Protein AF-A0AAE3RC55-F1 (afdb_monomer_lite)

Sequence (203 aa):
MKPPKTNSTPKRPARRKTDGQKNKQAQASVLGKSSIEEKDEAIIKPINVNASILKRCKQHAKELGIKTLKEYTENALLYFVKNGMNPCEQLHSEEVSKEVVRMRNHIFSFLQKQEQQYVLPLYKEVFTQGKNAEQSVDTMLEQMEKMIVLLFRIQQMIHVSTSTMLHVSDLSAETINDIKAKNQAFVETHVSEFMKKLESDQK

Organism: NCBI:txid3048010

Structure (mmCIF, N/CA/C/O backbone):
data_AF-A0AAE3RC55-F1
#
_entry.id   AF-A0AAE3RC55-F1
#
loop_
_atom_site.group_PDB
_atom_site.id
_atom_site.type_symbol
_atom_site.label_atom_id
_atom_site.label_alt_id
_atom_site.label_comp_id
_atom_site.label_asym_id
_atom_site.label_entity_id
_atom_site.label_seq_id
_atom_site.pdbx_PDB_ins_code
_atom_site.Cartn_x
_atom_site.Cartn_y
_atom_site.Cartn_z
_atom_site.occupancy
_atom_site.B_iso_or_equiv
_atom_site.auth_seq_id
_atom_site.auth_comp_id
_atom_site.auth_asym_id
_atom_site.auth_atom_id
_atom_site.pdbx_PDB_model_num
ATOM 1 N N . MET A 1 1 ? 10.351 -30.222 14.266 1.00 46.78 1 MET A N 1
ATOM 2 C CA . MET A 1 1 ? 8.929 -30.347 13.878 1.00 46.78 1 MET A CA 1
ATOM 3 C C . MET A 1 1 ? 8.169 -31.069 14.983 1.00 46.78 1 MET A C 1
ATOM 5 O O . MET A 1 1 ? 8.474 -32.219 15.262 1.00 46.78 1 MET A O 1
ATOM 9 N N . LYS A 1 2 ? 7.241 -30.383 15.655 1.00 42.81 2 LYS A N 1
ATOM 10 C CA . LYS A 1 2 ? 6.301 -30.959 16.632 1.00 42.81 2 LYS A CA 1
ATOM 11 C C . LYS A 1 2 ? 4.918 -30.365 16.333 1.00 42.81 2 LYS A C 1
ATOM 13 O O . LYS A 1 2 ? 4.843 -29.140 16.252 1.00 42.81 2 LYS A O 1
ATOM 18 N N . PRO A 1 3 ? 3.855 -31.165 16.157 1.00 58.00 3 PRO A N 1
ATOM 19 C CA . PRO A 1 3 ? 2.514 -30.621 15.981 1.00 58.00 3 PRO A CA 1
ATOM 20 C C . PRO A 1 3 ? 1.895 -30.279 17.351 1.00 58.00 3 PRO A C 1
ATOM 22 O O . PRO A 1 3 ? 2.110 -31.023 18.315 1.00 58.00 3 PRO A O 1
ATOM 25 N N . PRO A 1 4 ? 1.126 -29.183 17.478 1.00 53.09 4 PRO A N 1
ATOM 26 C CA . PRO A 1 4 ? 0.368 -28.906 18.686 1.00 53.09 4 PRO A CA 1
ATOM 27 C C . PRO A 1 4 ? -0.989 -29.625 18.671 1.00 53.09 4 PRO A C 1
ATOM 29 O O . PRO A 1 4 ? -1.638 -29.791 17.641 1.00 53.09 4 PRO A O 1
ATOM 32 N N . LYS A 1 5 ? -1.378 -30.064 19.868 1.00 50.53 5 LYS A N 1
ATOM 33 C CA . LYS A 1 5 ? -2.563 -30.859 20.198 1.00 50.53 5 LYS A CA 1
ATOM 34 C C . LYS A 1 5 ? -3.852 -30.043 20.034 1.00 50.53 5 LYS A C 1
ATOM 36 O O . LYS A 1 5 ? -3.947 -28.925 20.535 1.00 50.53 5 LYS A O 1
ATOM 41 N N . THR A 1 6 ? -4.861 -30.633 19.400 1.00 47.50 6 THR A N 1
ATOM 42 C CA . THR A 1 6 ? -6.233 -30.115 19.327 1.00 47.50 6 THR A CA 1
ATOM 43 C C . THR A 1 6 ? -6.976 -30.409 20.632 1.00 47.50 6 THR A C 1
ATOM 45 O O . THR A 1 6 ? -7.204 -31.574 20.957 1.00 47.50 6 THR A O 1
ATOM 48 N N . ASN A 1 7 ? -7.363 -29.367 21.372 1.00 46.12 7 ASN A N 1
ATOM 49 C CA . ASN A 1 7 ? -8.238 -29.494 22.539 1.00 46.12 7 ASN A CA 1
ATOM 50 C C . ASN A 1 7 ? -9.710 -29.532 22.111 1.00 46.12 7 ASN A C 1
ATOM 52 O O . ASN A 1 7 ? -10.191 -28.675 21.371 1.00 46.12 7 ASN A O 1
ATOM 56 N N . SER A 1 8 ? -10.403 -30.551 22.608 1.00 46.50 8 SER A N 1
ATOM 57 C CA . SER A 1 8 ?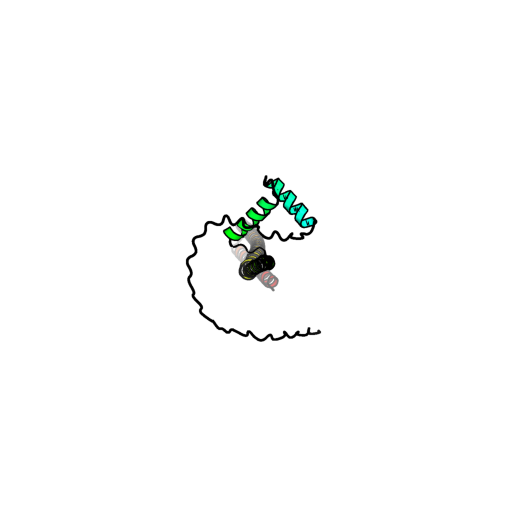 -11.816 -30.854 22.426 1.00 46.50 8 SER A CA 1
ATOM 58 C C . SER A 1 8 ? -12.719 -29.937 23.258 1.00 46.50 8 SER A C 1
ATOM 60 O O . SER A 1 8 ? -12.457 -29.638 24.421 1.00 46.50 8 SER A O 1
ATOM 62 N N . THR A 1 9 ? -13.816 -29.492 22.651 1.00 52.94 9 THR A N 1
ATOM 63 C CA . THR A 1 9 ? -14.870 -28.674 23.270 1.00 52.94 9 THR A CA 1
ATOM 64 C C . THR A 1 9 ? -15.924 -29.574 23.936 1.00 52.94 9 THR A C 1
ATOM 66 O O . THR A 1 9 ? -16.335 -30.555 23.311 1.00 52.94 9 THR A O 1
ATOM 69 N N . PRO A 1 10 ? -16.442 -29.268 25.144 1.00 49.88 10 PRO A N 1
ATOM 70 C CA . PRO A 1 10 ? -17.546 -30.034 25.719 1.00 49.88 10 PRO A CA 1
ATOM 71 C C . PRO A 1 10 ? -18.921 -29.558 25.217 1.00 49.88 10 PRO A C 1
ATOM 73 O O . PRO A 1 10 ? -19.247 -28.371 25.253 1.00 49.88 10 PRO A O 1
ATOM 76 N N . LYS A 1 11 ? -19.741 -30.531 24.798 1.00 47.53 11 LYS A N 1
ATOM 77 C CA . LYS A 1 11 ? -21.181 -30.443 24.483 1.00 47.53 11 LYS A CA 1
ATOM 78 C C . LYS A 1 11 ? -22.009 -29.996 25.698 1.00 47.53 11 LYS A C 1
ATOM 80 O O . LYS A 1 11 ? -21.840 -30.536 26.786 1.00 47.53 11 LYS A O 1
ATOM 85 N N . ARG A 1 12 ? -23.004 -29.128 25.477 1.00 44.47 12 ARG A N 1
ATOM 86 C CA . ARG A 1 12 ? -24.057 -28.778 26.448 1.00 44.47 12 ARG A CA 1
ATOM 87 C C . ARG A 1 12 ? -25.441 -29.110 25.865 1.00 44.47 12 ARG A C 1
ATOM 89 O O . ARG A 1 12 ? -25.779 -28.556 24.821 1.00 44.47 12 ARG A O 1
ATOM 96 N N . PRO A 1 13 ? -26.259 -29.957 26.509 1.00 50.34 13 PRO A N 1
ATOM 97 C CA . PRO A 1 13 ? -27.712 -29.987 26.328 1.00 50.34 13 PRO A CA 1
ATOM 98 C C . PRO A 1 13 ? -28.394 -29.485 27.619 1.00 50.34 13 PRO A C 1
ATOM 100 O O . PRO A 1 13 ? -27.750 -29.371 28.654 1.00 50.34 13 PRO A O 1
ATOM 103 N N . ALA A 1 14 ? -29.683 -29.199 27.728 1.00 41.84 14 ALA A N 1
ATOM 104 C CA . ALA A 1 14 ? -30.745 -28.790 26.823 1.00 41.84 14 ALA A CA 1
ATOM 105 C C . ALA A 1 14 ? -31.827 -28.152 27.724 1.00 41.84 14 ALA A C 1
ATOM 107 O O . ALA A 1 14 ? -31.914 -28.414 28.922 1.00 41.84 14 ALA A O 1
ATOM 108 N N . ARG A 1 15 ? -32.631 -27.284 27.122 1.00 42.03 15 ARG A N 1
ATOM 109 C CA . ARG A 1 15 ? -33.706 -26.463 27.694 1.00 42.03 15 ARG A CA 1
ATOM 110 C C . ARG A 1 15 ? -34.903 -27.336 28.121 1.00 42.03 15 ARG A C 1
ATOM 112 O O . ARG A 1 15 ? -35.310 -28.193 27.342 1.00 42.03 15 ARG A O 1
ATOM 119 N N . ARG A 1 16 ? -35.535 -27.070 29.274 1.00 44.25 16 ARG A N 1
ATOM 120 C CA . ARG A 1 16 ? -36.881 -27.590 29.605 1.00 44.25 16 ARG A CA 1
ATOM 121 C C . ARG A 1 16 ? -37.865 -26.439 29.831 1.00 44.25 16 ARG A C 1
ATOM 123 O O . ARG A 1 16 ? -37.525 -25.444 30.462 1.00 44.25 16 ARG A O 1
ATOM 130 N N . LYS A 1 17 ? -39.044 -26.588 29.223 1.00 39.94 17 LYS A N 1
ATOM 131 C CA . LYS A 1 17 ? -40.196 -25.678 29.199 1.00 39.94 17 LYS A CA 1
ATOM 132 C C . LYS A 1 17 ? -41.241 -26.091 30.254 1.00 39.94 17 LYS A C 1
ATOM 134 O O . LYS A 1 17 ? -41.329 -27.276 30.550 1.00 39.94 17 LYS A O 1
ATOM 139 N N . THR A 1 18 ? -41.962 -25.066 30.727 1.00 42.59 18 THR A N 1
ATOM 140 C CA . THR A 1 18 ? -43.405 -24.920 31.056 1.00 42.59 18 THR A CA 1
ATOM 141 C C . THR A 1 18 ? -44.186 -26.014 31.790 1.00 42.59 18 THR A C 1
ATOM 143 O O . THR A 1 18 ? -44.097 -27.184 31.456 1.00 42.59 18 THR A O 1
ATOM 146 N N . ASP A 1 19 ? -45.015 -25.571 32.745 1.00 36.06 19 ASP A N 1
ATOM 147 C CA . ASP A 1 19 ? -46.498 -25.655 32.823 1.00 36.06 19 ASP A CA 1
ATOM 148 C C . ASP A 1 19 ? -46.878 -25.149 34.243 1.00 36.06 19 ASP A C 1
ATOM 150 O O . ASP A 1 19 ? -46.089 -25.313 35.165 1.00 36.06 19 ASP A O 1
ATOM 154 N N . GLY A 1 20 ? -47.951 -24.424 34.574 1.00 34.50 20 GLY A N 1
ATOM 155 C CA . GLY A 1 20 ? -49.300 -24.276 34.033 1.00 34.50 20 GLY A CA 1
ATOM 156 C C . GLY A 1 20 ? -50.300 -24.502 35.194 1.00 34.50 20 GLY A C 1
ATOM 157 O O . GLY A 1 20 ? -50.075 -25.409 35.979 1.00 34.50 20 GLY A O 1
ATOM 158 N N . GLN A 1 21 ? -51.393 -23.714 35.253 1.00 38.94 21 GLN A N 1
ATOM 159 C CA . GLN A 1 21 ? -52.613 -23.792 36.118 1.00 38.94 21 GLN A CA 1
ATOM 160 C C . GLN A 1 21 ? -52.690 -22.738 37.248 1.00 38.94 21 GLN A C 1
ATOM 162 O O . GLN A 1 21 ? -51.908 -22.757 38.185 1.00 38.94 21 GLN A O 1
ATOM 167 N N . LYS A 1 22 ? -53.491 -21.660 37.140 1.00 40.28 22 LYS A N 1
ATOM 168 C CA . LYS A 1 22 ? -54.973 -21.519 37.186 1.00 40.28 22 LYS A CA 1
ATOM 169 C C . LYS A 1 22 ? -55.623 -22.122 38.440 1.00 40.28 22 LYS A C 1
ATOM 171 O O . LYS A 1 22 ? -55.830 -23.326 38.478 1.00 40.28 22 LYS A O 1
ATOM 176 N N . ASN A 1 23 ? -56.141 -21.267 39.330 1.00 38.12 23 ASN A N 1
ATOM 177 C CA . ASN A 1 23 ? -57.469 -21.508 39.893 1.00 38.12 23 ASN A CA 1
ATOM 178 C C . ASN A 1 23 ? -58.227 -20.213 40.233 1.00 38.12 23 ASN A C 1
ATOM 180 O O . ASN A 1 23 ? -57.631 -19.194 40.576 1.00 38.12 23 ASN A O 1
ATOM 184 N N . LYS A 1 24 ? -59.544 -20.272 40.032 1.00 41.94 24 LYS A N 1
ATOM 185 C CA . LYS A 1 24 ? -60.537 -19.192 40.084 1.00 41.94 24 LYS A CA 1
ATOM 186 C C . LYS A 1 24 ? -61.297 -19.191 41.421 1.00 41.94 24 LYS A C 1
ATOM 188 O O . LYS A 1 24 ? -61.429 -20.232 42.045 1.00 41.94 24 LYS A O 1
ATOM 193 N N . GLN A 1 25 ? -61.936 -18.043 41.674 1.00 34.75 25 GLN A N 1
ATOM 194 C CA . GLN A 1 25 ? -63.216 -17.831 42.377 1.00 34.75 25 GLN A CA 1
ATOM 195 C C . GLN A 1 25 ? -63.269 -17.936 43.911 1.00 34.75 25 GLN A C 1
ATOM 197 O O . GLN A 1 25 ? -63.265 -19.019 44.476 1.00 34.75 25 GLN A O 1
ATOM 202 N N . ALA A 1 26 ? -63.565 -16.793 44.540 1.00 35.62 26 ALA A N 1
ATOM 203 C CA . ALA A 1 26 ? -64.806 -16.613 45.299 1.00 35.62 26 ALA A CA 1
ATOM 204 C C . ALA A 1 26 ? -65.162 -15.113 45.377 1.00 35.62 26 ALA A C 1
ATOM 206 O O . ALA A 1 26 ? -64.333 -14.288 45.754 1.00 35.62 26 ALA A O 1
ATOM 207 N N . GLN A 1 27 ? -66.388 -14.773 44.973 1.00 40.91 27 GLN A N 1
ATOM 208 C CA . GLN A 1 27 ? -67.050 -13.492 45.229 1.00 40.91 27 GLN A CA 1
ATOM 209 C C . GLN A 1 27 ? -67.806 -13.587 46.559 1.00 40.91 27 GLN A C 1
ATOM 211 O O . GLN A 1 27 ? -68.503 -14.573 46.780 1.00 40.91 27 GLN A O 1
ATOM 216 N N . ALA A 1 28 ? -67.767 -12.529 47.368 1.00 35.62 28 ALA A N 1
ATOM 217 C CA . ALA A 1 28 ? -68.880 -12.144 48.233 1.00 35.62 28 ALA A CA 1
ATOM 218 C C . ALA A 1 28 ? -68.801 -10.637 48.511 1.00 35.62 28 ALA A C 1
ATOM 220 O O . ALA A 1 28 ? -67.802 -10.128 49.012 1.00 35.62 28 ALA A O 1
ATOM 221 N N . SER A 1 29 ? -69.861 -9.930 48.128 1.00 41.59 29 SER A N 1
ATOM 222 C CA . SER A 1 29 ? -70.116 -8.524 48.427 1.00 41.59 29 SER A CA 1
ATOM 223 C C . SER A 1 29 ? -70.633 -8.354 49.852 1.00 41.59 29 SER A C 1
ATOM 225 O O . SER A 1 29 ? -71.552 -9.082 50.217 1.00 41.59 29 SER A O 1
ATOM 227 N N . VAL A 1 30 ? -70.200 -7.321 50.576 1.00 39.22 30 VAL A N 1
ATOM 228 C CA . VAL A 1 30 ? -71.057 -6.622 51.548 1.00 39.22 30 VAL A CA 1
ATOM 229 C C . VAL A 1 30 ? -70.679 -5.139 51.542 1.00 39.22 30 VAL A C 1
ATOM 231 O O . VAL A 1 30 ? -69.531 -4.775 51.780 1.00 39.22 30 VAL A O 1
ATOM 234 N N . LEU A 1 31 ? -71.663 -4.290 51.232 1.00 38.62 31 LEU A N 1
ATOM 235 C CA . LEU A 1 31 ? -71.610 -2.848 51.441 1.00 38.62 31 LEU A CA 1
ATOM 236 C C . LEU A 1 31 ? -71.445 -2.544 52.935 1.00 38.62 31 LEU A C 1
ATOM 238 O O . LEU A 1 31 ? -72.298 -2.913 53.737 1.00 38.62 31 LEU A O 1
ATOM 242 N N . GLY A 1 32 ? -70.426 -1.762 53.271 1.00 35.00 32 GLY A N 1
ATOM 243 C CA . GLY A 1 32 ? -70.317 -1.060 54.543 1.00 35.00 32 GLY A CA 1
ATOM 244 C C . GLY A 1 32 ? -69.740 0.324 54.291 1.00 35.00 32 GLY A C 1
ATOM 245 O O . GLY A 1 32 ? -68.533 0.483 54.164 1.00 35.00 32 GLY A O 1
ATOM 246 N N . LYS A 1 33 ? -70.608 1.333 54.170 1.00 43.72 33 LYS A N 1
ATOM 247 C CA . LYS A 1 33 ? -70.195 2.727 54.341 1.00 43.72 33 LYS A CA 1
ATOM 248 C C . LYS A 1 33 ? -69.933 2.927 55.830 1.00 43.72 33 LYS A C 1
ATOM 250 O O . LYS A 1 33 ? -70.879 2.987 56.607 1.00 43.72 33 LYS A O 1
ATOM 255 N N . SER A 1 34 ? -68.675 3.072 56.208 1.00 35.41 34 SER A N 1
ATOM 256 C CA . SER A 1 34 ? -68.303 3.711 57.463 1.00 35.41 34 SER A CA 1
ATOM 257 C C . SER A 1 34 ? -67.097 4.585 57.190 1.00 35.41 34 SER A C 1
ATOM 259 O O . SER A 1 34 ? -66.023 4.089 56.863 1.00 35.41 34 SER A O 1
ATOM 261 N N . SER A 1 35 ? -67.315 5.894 57.286 1.00 48.62 35 SER A N 1
ATOM 262 C CA . SER A 1 35 ? -66.265 6.883 57.454 1.00 48.62 35 SER A CA 1
ATOM 263 C C . SER A 1 35 ? -65.365 6.436 58.600 1.00 48.62 35 SER A C 1
ATOM 265 O O . SER A 1 35 ? -65.772 6.472 59.760 1.00 48.62 35 SER A O 1
ATOM 267 N N . ILE A 1 36 ? -64.171 5.973 58.261 1.00 44.22 36 ILE A N 1
ATOM 268 C CA . ILE A 1 36 ? -63.084 5.761 59.202 1.00 44.22 36 ILE A CA 1
ATOM 269 C C . ILE A 1 36 ? -61.916 6.511 58.587 1.00 44.22 36 ILE A C 1
ATOM 271 O O . ILE A 1 36 ? -61.461 6.199 57.489 1.00 44.22 36 ILE A O 1
ATOM 275 N N . GLU A 1 37 ? -61.498 7.565 59.275 1.00 46.16 37 GLU A N 1
ATOM 276 C CA . GLU A 1 37 ? -60.188 8.171 59.098 1.00 46.16 37 GLU A CA 1
ATOM 277 C C . GLU A 1 37 ? -59.143 7.108 59.468 1.00 46.16 37 GLU A C 1
ATOM 279 O O . GLU A 1 37 ? -58.656 7.048 60.596 1.00 46.16 37 GLU A O 1
ATOM 284 N N . GLU A 1 38 ? -58.847 6.204 58.537 1.00 42.44 38 GLU A N 1
ATOM 285 C CA . GLU A 1 38 ? -57.740 5.268 58.662 1.00 42.44 38 GLU A CA 1
ATOM 286 C C . GLU A 1 38 ? -56.465 6.065 58.404 1.00 42.44 38 GLU A C 1
ATOM 288 O O . GLU A 1 38 ? -56.057 6.339 57.276 1.00 42.44 38 GLU A O 1
ATOM 293 N N . LYS A 1 39 ? -55.846 6.517 59.496 1.00 46.44 39 LYS A N 1
ATOM 294 C CA . LYS A 1 39 ? -54.423 6.825 59.478 1.00 46.44 39 LYS A CA 1
ATOM 295 C C . LYS A 1 39 ? -53.720 5.517 59.138 1.00 46.44 39 LYS A C 1
ATOM 297 O O . LYS A 1 39 ? -53.534 4.681 60.017 1.00 46.44 39 LYS A O 1
ATOM 302 N N . ASP A 1 40 ? -53.362 5.353 57.868 1.00 49.44 40 ASP A N 1
ATOM 303 C CA . ASP A 1 40 ? -52.408 4.350 57.410 1.00 49.44 40 ASP A CA 1
ATOM 304 C C . ASP A 1 40 ? -51.090 4.576 58.164 1.00 49.44 40 ASP A C 1
ATOM 306 O O . ASP A 1 40 ? -50.192 5.299 57.717 1.00 49.44 40 ASP A O 1
ATOM 310 N N . GLU A 1 41 ? -50.969 3.994 59.356 1.00 51.62 41 GLU A N 1
ATOM 311 C CA . GLU A 1 41 ? -49.698 3.841 60.048 1.00 51.62 41 GLU A CA 1
ATOM 312 C C . GLU A 1 41 ? -48.876 2.838 59.240 1.00 51.62 41 GLU A C 1
ATOM 314 O O . GLU A 1 41 ? -48.834 1.637 59.509 1.00 51.62 41 GLU A O 1
ATOM 319 N N . ALA A 1 42 ? -48.255 3.344 58.173 1.00 62.75 42 ALA A N 1
ATOM 320 C CA . ALA A 1 42 ? -47.332 2.591 57.354 1.00 62.75 42 ALA A CA 1
ATOM 321 C C . ALA A 1 42 ? -46.280 1.972 58.279 1.00 62.75 42 ALA A C 1
ATOM 323 O O . ALA A 1 42 ? -45.560 2.683 58.979 1.00 62.75 42 ALA A O 1
ATOM 324 N N . ILE A 1 43 ? -46.196 0.643 58.296 1.00 64.00 43 ILE A N 1
ATOM 325 C CA . ILE A 1 43 ? -45.213 -0.097 59.087 1.00 64.00 43 ILE A CA 1
ATOM 326 C C . ILE A 1 43 ? -43.818 0.272 58.561 1.00 64.00 43 ILE A C 1
ATOM 328 O O . ILE A 1 43 ? -43.331 -0.299 57.581 1.00 64.00 43 ILE A O 1
ATOM 332 N N . ILE A 1 44 ? -43.166 1.249 59.196 1.00 70.44 44 ILE A N 1
ATOM 333 C CA . ILE A 1 44 ? -41.813 1.684 58.842 1.00 70.44 44 ILE A CA 1
ATOM 334 C C . ILE A 1 44 ? -40.837 0.617 59.339 1.00 70.44 44 ILE A C 1
ATOM 336 O O . ILE A 1 44 ? -40.405 0.629 60.490 1.00 70.44 44 ILE A O 1
ATOM 340 N N . LYS A 1 45 ? -40.466 -0.324 58.466 1.00 79.00 45 LYS A N 1
ATOM 341 C 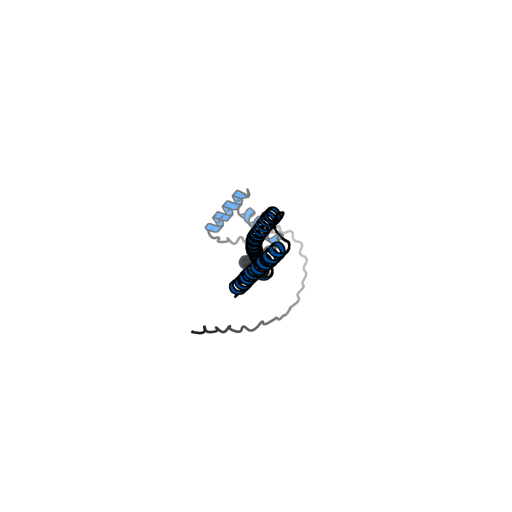CA . LYS A 1 45 ? -39.335 -1.219 58.732 1.00 79.00 45 LYS A CA 1
ATOM 342 C C . LYS A 1 45 ? -38.032 -0.454 58.470 1.00 79.00 45 LYS A C 1
ATOM 344 O O . LYS A 1 45 ? -37.825 -0.010 57.338 1.00 79.00 45 LYS A O 1
ATOM 349 N N . PRO A 1 46 ? -37.145 -0.286 59.466 1.00 77.25 46 PRO A N 1
ATOM 350 C CA . PRO A 1 46 ? -35.871 0.383 59.247 1.00 77.25 46 PRO A CA 1
ATOM 351 C C . PRO A 1 46 ? -35.000 -0.455 58.304 1.00 77.25 46 PRO A C 1
ATOM 353 O O . PRO A 1 46 ? -34.747 -1.634 58.548 1.00 77.25 46 PRO A O 1
ATOM 356 N N . ILE A 1 47 ? -34.537 0.162 57.216 1.00 80.25 47 ILE A N 1
ATOM 357 C CA . ILE A 1 47 ? -33.618 -0.467 56.264 1.00 80.25 47 ILE A CA 1
ATOM 358 C C . ILE A 1 47 ? -32.192 -0.206 56.747 1.00 80.25 47 ILE A C 1
ATOM 360 O O . ILE A 1 47 ? -31.767 0.944 56.862 1.00 80.25 47 ILE A O 1
ATOM 364 N N . ASN A 1 48 ? -31.441 -1.274 57.017 1.00 82.00 48 ASN A N 1
ATOM 365 C CA . ASN A 1 48 ? -30.020 -1.162 57.326 1.00 82.00 48 ASN A CA 1
ATOM 366 C C . ASN A 1 48 ? -29.226 -0.997 56.022 1.00 82.00 48 ASN A C 1
ATOM 368 O O . ASN A 1 48 ? -29.216 -1.890 55.175 1.00 82.00 48 ASN A O 1
ATOM 372 N N . VAL A 1 49 ? -28.579 0.156 55.856 1.00 84.12 49 VAL A N 1
ATOM 373 C CA . VAL A 1 49 ? -27.797 0.507 54.665 1.00 84.12 49 VAL A CA 1
ATOM 374 C C . VAL A 1 49 ? -26.339 0.701 55.068 1.00 84.12 49 VAL A C 1
ATOM 376 O O . VAL A 1 49 ? -26.041 1.350 56.069 1.00 84.12 49 VAL A O 1
ATOM 379 N N . ASN A 1 50 ? -25.413 0.184 54.259 1.00 90.69 50 ASN A N 1
ATOM 380 C CA . ASN A 1 50 ? -23.978 0.372 54.468 1.00 90.69 50 ASN A CA 1
ATOM 381 C C . ASN A 1 50 ? -23.621 1.872 54.575 1.00 90.69 50 ASN A C 1
ATOM 383 O O . ASN A 1 50 ? -24.027 2.682 53.735 1.00 90.69 50 ASN A O 1
ATOM 387 N N . ALA A 1 51 ? -22.807 2.239 55.571 1.00 88.94 51 ALA A N 1
ATOM 388 C CA . ALA A 1 51 ? -22.417 3.624 55.847 1.00 88.94 51 ALA A CA 1
ATOM 389 C C . ALA A 1 51 ? -21.787 4.346 54.637 1.00 88.94 51 ALA A C 1
ATOM 391 O O . ALA A 1 51 ? -22.015 5.541 54.436 1.00 88.94 51 ALA A O 1
ATOM 392 N N . SER A 1 52 ? -21.043 3.626 53.792 1.00 89.25 52 SER A N 1
ATOM 393 C CA . SER A 1 52 ? -20.442 4.180 52.568 1.00 89.25 52 SER A CA 1
ATOM 394 C C . SER A 1 52 ? -21.483 4.581 51.515 1.00 89.25 52 SER A C 1
ATOM 396 O O . SER A 1 52 ? -21.293 5.556 50.786 1.00 89.25 52 SER A O 1
ATOM 398 N N . ILE A 1 53 ? -22.592 3.844 51.431 1.00 86.94 53 ILE A N 1
ATOM 399 C CA . ILE A 1 53 ? -23.705 4.135 50.522 1.00 86.94 53 ILE A CA 1
ATOM 400 C C . ILE A 1 53 ? -24.487 5.322 51.077 1.00 86.94 53 ILE A C 1
ATOM 402 O O . ILE A 1 53 ? -24.720 6.289 50.358 1.00 86.94 53 ILE A O 1
ATOM 406 N N . LEU A 1 54 ? -24.780 5.314 52.381 1.00 89.25 54 LEU A N 1
ATOM 407 C CA . LEU A 1 54 ? -25.471 6.415 53.051 1.00 89.25 54 LEU A CA 1
ATOM 408 C C . LEU A 1 54 ? -24.728 7.751 52.882 1.00 89.25 54 LEU A C 1
ATOM 410 O O . LEU A 1 54 ? -25.353 8.778 52.614 1.00 89.25 54 LEU A O 1
ATOM 414 N N . LYS A 1 55 ? -23.392 7.743 53.005 1.00 91.44 55 LYS A N 1
ATOM 415 C CA . LYS A 1 55 ? -22.550 8.927 52.778 1.00 91.44 55 LYS A CA 1
ATOM 416 C C . LYS A 1 55 ? -22.693 9.455 51.347 1.00 91.44 55 LYS A C 1
ATOM 418 O O . LYS A 1 55 ? -22.898 10.653 51.172 1.00 91.44 55 LYS A O 1
ATOM 423 N N . ARG A 1 56 ? -22.642 8.567 50.348 1.00 90.31 56 ARG A N 1
ATOM 424 C CA . ARG A 1 56 ? -22.803 8.926 48.928 1.00 90.31 56 ARG A CA 1
ATOM 425 C C . ARG A 1 56 ? -24.191 9.486 48.630 1.00 90.31 56 ARG A C 1
ATOM 427 O O . ARG A 1 56 ? -24.292 10.551 48.035 1.00 90.31 56 ARG A O 1
ATOM 434 N N . CYS A 1 57 ? -25.254 8.844 49.112 1.00 90.31 57 CYS A N 1
ATOM 435 C CA . CYS A 1 57 ? -26.618 9.336 48.906 1.00 90.31 57 CYS A CA 1
ATOM 436 C C . CYS A 1 57 ? -26.830 10.720 49.536 1.00 90.31 57 CYS A C 1
ATOM 438 O O . CYS A 1 57 ? -27.425 11.592 48.912 1.00 90.31 57 CYS A O 1
ATOM 440 N N . LYS A 1 58 ? -26.296 10.964 50.742 1.00 90.94 58 LYS A N 1
ATOM 441 C CA . LYS A 1 58 ? -26.357 12.290 51.383 1.00 90.94 58 LYS A CA 1
ATOM 442 C C . LYS A 1 58 ? -25.582 13.356 50.608 1.00 90.94 58 LYS A C 1
ATOM 444 O O . LYS A 1 58 ? -26.007 14.507 50.589 1.00 90.94 58 LYS A O 1
ATOM 449 N N . GLN A 1 59 ? -24.450 12.997 50.009 1.00 92.94 59 GLN A N 1
ATOM 450 C CA . GLN A 1 59 ? -23.675 13.912 49.176 1.00 92.94 59 GLN A CA 1
ATOM 451 C C . GLN A 1 59 ? -24.442 14.281 47.899 1.00 92.94 59 GLN A C 1
ATOM 453 O O . GLN A 1 59 ? -24.646 15.464 47.644 1.00 92.94 59 GLN A O 1
ATOM 458 N N . HIS A 1 60 ? -24.959 13.295 47.167 1.00 89.62 60 HIS A N 1
ATOM 459 C CA . HIS A 1 60 ? -25.728 13.546 45.945 1.00 89.62 60 HIS A CA 1
ATOM 460 C C . HIS A 1 60 ? -27.044 14.288 46.200 1.00 89.62 60 HIS A C 1
ATOM 462 O O . HIS A 1 60 ? -27.431 15.140 45.406 1.00 89.62 60 HIS A O 1
ATOM 468 N N . ALA A 1 61 ? -27.712 14.026 47.327 1.00 92.00 61 ALA A N 1
ATOM 469 C CA . ALA A 1 61 ? -28.884 14.803 47.724 1.00 92.00 61 ALA A CA 1
ATOM 470 C C . ALA A 1 61 ? -28.544 16.297 47.866 1.00 92.00 61 ALA A C 1
ATOM 472 O O . ALA A 1 61 ? -29.278 17.139 47.356 1.00 92.00 61 ALA A O 1
ATOM 473 N N . LYS A 1 62 ? -27.397 16.629 48.480 1.00 91.75 62 LYS A N 1
ATOM 474 C CA . LYS A 1 62 ? -26.926 18.019 48.595 1.00 91.75 62 LYS A CA 1
ATOM 475 C C . LYS A 1 62 ? -26.582 18.636 47.241 1.00 91.75 62 LYS A C 1
ATOM 477 O O . LYS A 1 62 ? -26.952 19.780 47.007 1.00 91.75 62 LYS A O 1
ATOM 482 N N . GLU A 1 63 ? -25.899 17.895 46.369 1.00 93.06 63 GLU A N 1
ATOM 483 C CA . GLU A 1 63 ? -25.533 18.354 45.018 1.00 93.06 63 GLU A CA 1
ATOM 484 C C . GLU A 1 63 ? -26.770 18.712 44.179 1.00 93.06 63 GLU A C 1
ATOM 486 O O . GLU A 1 63 ? -26.752 19.686 43.434 1.00 93.06 63 GLU A O 1
ATOM 491 N N . LEU A 1 64 ? -27.866 17.970 44.352 1.00 89.00 64 LEU A N 1
ATOM 492 C CA . LEU A 1 64 ? -29.138 18.202 43.664 1.00 89.00 64 LEU A CA 1
ATOM 493 C C . LEU A 1 64 ? -30.060 19.200 44.387 1.00 89.00 64 LEU A C 1
ATOM 495 O O . LEU A 1 64 ? -31.195 19.400 43.962 1.00 89.00 64 LEU A O 1
ATOM 499 N N . GLY A 1 65 ? -29.610 19.806 45.492 1.00 91.56 65 GLY A N 1
ATOM 500 C CA . GLY A 1 65 ? -30.411 20.746 46.284 1.00 91.56 65 GLY A CA 1
ATOM 501 C C . GLY A 1 65 ? -31.580 20.108 47.049 1.00 91.56 65 GLY A C 1
ATOM 502 O O . GLY A 1 65 ? -32.465 20.819 47.525 1.00 91.56 65 GLY A O 1
ATOM 503 N N . ILE A 1 66 ? -31.596 18.781 47.194 1.00 92.31 66 ILE A N 1
ATOM 504 C CA . ILE A 1 66 ? -32.651 18.035 47.886 1.00 92.31 66 ILE A CA 1
ATOM 505 C C . ILE A 1 66 ? -32.362 18.027 49.391 1.00 92.31 66 ILE A C 1
ATOM 507 O O . ILE A 1 66 ? -31.286 17.629 49.846 1.00 92.31 66 ILE A O 1
ATOM 511 N N . LYS A 1 67 ? -33.343 18.466 50.189 1.00 86.25 67 LYS A N 1
ATOM 512 C CA . LYS A 1 67 ? -33.158 18.703 51.630 1.00 86.25 67 LYS A CA 1
AT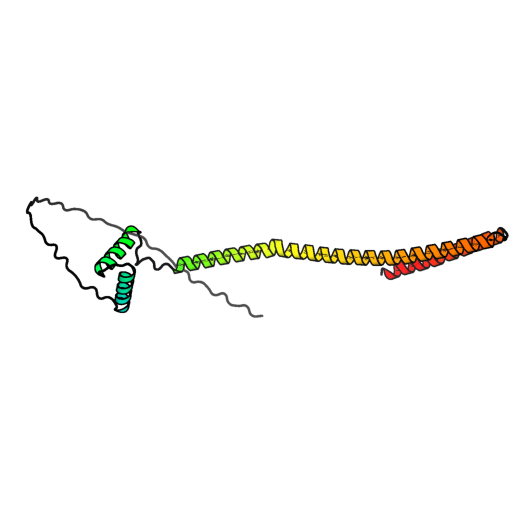OM 513 C C . LYS A 1 67 ? -33.179 17.421 52.456 1.00 86.25 67 LYS A C 1
ATOM 515 O O . LYS A 1 67 ? -32.499 17.348 53.480 1.00 86.25 67 LYS A O 1
ATOM 520 N N . THR A 1 68 ? -33.955 16.418 52.042 1.00 89.69 68 THR A N 1
ATOM 521 C CA . THR A 1 68 ? -34.134 15.184 52.816 1.00 89.69 68 THR A CA 1
ATOM 522 C C . THR A 1 68 ? -33.702 13.946 52.040 1.00 89.69 68 THR A C 1
ATOM 524 O O . THR A 1 68 ? -33.924 13.818 50.839 1.00 89.69 68 THR A O 1
ATOM 527 N N . LEU A 1 69 ? -33.094 12.989 52.746 1.00 86.88 69 LEU A N 1
ATOM 528 C CA . LEU A 1 69 ? -32.685 11.722 52.138 1.00 86.88 69 LEU A CA 1
ATOM 529 C C . LEU A 1 69 ? -33.895 10.919 51.634 1.00 86.88 69 LEU A C 1
ATOM 531 O O . LEU A 1 69 ? -33.783 10.241 50.620 1.00 86.88 69 LEU A O 1
ATOM 535 N N . LYS A 1 70 ? -35.040 11.037 52.318 1.00 88.31 70 LYS A N 1
ATOM 536 C CA . LYS A 1 70 ? -36.306 10.405 51.931 1.00 88.31 70 LYS A CA 1
ATOM 537 C C . LYS A 1 70 ? -36.758 10.879 50.547 1.00 88.31 70 LYS A C 1
ATOM 539 O O . LYS A 1 70 ? -36.939 10.058 49.654 1.00 88.31 70 LYS A O 1
ATOM 544 N N . GLU A 1 71 ? -36.840 12.191 50.357 1.00 89.38 71 GLU A N 1
ATOM 545 C CA . GLU A 1 71 ? -37.218 12.809 49.083 1.00 89.38 71 GLU A CA 1
ATOM 546 C C . GLU A 1 71 ? -36.242 12.433 47.961 1.00 89.38 71 GLU A C 1
ATOM 548 O O . GLU A 1 71 ? -36.654 12.105 46.852 1.00 89.38 71 GLU A O 1
ATOM 553 N N . TYR A 1 72 ? -34.941 12.387 48.264 1.00 92.06 72 TYR A N 1
ATOM 554 C CA . TYR A 1 72 ? -33.937 11.915 47.312 1.00 92.06 72 TYR A CA 1
ATOM 555 C C . TYR A 1 72 ? -34.192 10.464 46.878 1.00 92.06 72 TYR A C 1
ATOM 557 O O . TYR A 1 72 ? -34.178 10.167 45.683 1.00 92.06 72 TYR A O 1
ATOM 565 N N . THR A 1 73 ? -34.463 9.559 47.823 1.00 88.25 73 THR A N 1
ATOM 566 C CA . THR A 1 73 ? -34.731 8.147 47.510 1.00 88.25 73 THR A CA 1
ATOM 567 C C . THR A 1 73 ? -36.048 7.939 46.764 1.00 88.25 73 THR A C 1
ATOM 569 O O . THR A 1 73 ? -36.090 7.139 45.834 1.00 88.25 73 THR A O 1
ATOM 572 N N . GLU A 1 74 ? -37.103 8.676 47.114 1.00 89.00 74 GLU A N 1
ATOM 573 C CA . GLU A 1 74 ? -38.401 8.610 46.430 1.00 89.00 74 GLU A CA 1
ATOM 574 C C . GLU A 1 74 ? -38.289 9.115 44.988 1.00 89.00 74 GLU A C 1
ATOM 576 O O . GLU A 1 74 ? -38.749 8.447 44.062 1.00 89.00 74 GLU A O 1
ATOM 581 N N . ASN A 1 75 ? -37.594 10.236 44.778 1.00 89.44 75 ASN A N 1
ATOM 582 C CA . ASN A 1 75 ? -37.341 10.777 43.443 1.00 89.44 75 ASN A CA 1
ATOM 583 C C . ASN A 1 75 ? -36.478 9.839 42.594 1.00 89.44 75 ASN A C 1
ATOM 585 O O . ASN A 1 75 ? -36.752 9.663 41.406 1.00 89.44 75 ASN A O 1
ATOM 589 N N . ALA A 1 76 ? -35.472 9.198 43.193 1.00 86.19 76 ALA A N 1
ATOM 590 C CA . ALA A 1 76 ? -34.658 8.204 42.503 1.00 86.19 76 ALA A CA 1
ATOM 591 C C . ALA A 1 76 ? -35.497 6.988 42.076 1.00 86.19 76 ALA A C 1
ATOM 593 O O . ALA A 1 76 ? -35.422 6.564 40.924 1.00 86.19 76 ALA A O 1
ATOM 594 N N . LEU A 1 77 ? -36.347 6.459 42.962 1.00 87.12 77 LEU A N 1
ATOM 595 C CA . LEU A 1 77 ? -37.250 5.351 42.629 1.00 87.12 77 LEU A CA 1
ATOM 596 C C . LEU A 1 77 ? -38.240 5.740 41.525 1.00 87.12 77 LEU A C 1
ATOM 598 O O . LEU A 1 77 ? -38.401 4.999 40.557 1.00 87.12 77 LEU A O 1
ATOM 602 N N . LEU A 1 78 ? -38.848 6.924 41.621 1.00 88.75 78 LEU A N 1
ATOM 603 C CA . LEU A 1 78 ? -39.745 7.450 40.590 1.00 88.75 78 LEU A CA 1
ATOM 604 C C . LEU A 1 78 ? -39.042 7.619 39.243 1.00 88.75 78 LEU A C 1
ATOM 606 O O . LEU A 1 78 ? -39.643 7.335 38.209 1.00 88.75 78 LEU A O 1
ATOM 610 N N . TYR A 1 79 ? -37.783 8.056 39.237 1.00 87.19 79 TYR A N 1
ATOM 611 C CA . TYR A 1 79 ? -36.980 8.161 38.022 1.00 87.19 79 TYR A CA 1
ATOM 612 C C . TYR A 1 79 ? -36.783 6.793 37.356 1.00 87.19 79 TYR A C 1
ATOM 614 O O . TYR A 1 79 ? -36.995 6.663 36.151 1.00 87.19 79 TYR A O 1
ATOM 622 N N . PHE A 1 80 ? -36.435 5.759 38.125 1.00 85.12 80 PHE A N 1
ATOM 623 C CA . PHE A 1 80 ? -36.277 4.403 37.592 1.00 85.12 80 PHE A CA 1
ATOM 624 C C . PHE A 1 80 ? -37.596 3.842 37.044 1.00 85.12 80 PHE A C 1
ATOM 626 O O . PHE A 1 80 ? -37.624 3.331 35.925 1.00 85.12 80 PHE A O 1
ATOM 633 N N . VAL A 1 81 ? -38.701 4.033 37.773 1.00 85.50 81 VAL A N 1
ATOM 634 C CA . VAL A 1 81 ? -40.041 3.596 37.347 1.00 85.50 81 VAL A CA 1
ATOM 635 C C . VAL A 1 81 ? -40.492 4.316 36.074 1.00 85.50 81 VAL A C 1
ATOM 637 O O . VAL A 1 81 ? -40.927 3.662 35.129 1.00 85.50 81 VAL A O 1
ATOM 640 N N . LYS A 1 82 ? -40.357 5.648 36.007 1.00 85.69 82 LYS A N 1
ATOM 641 C CA . LYS A 1 82 ? -40.768 6.442 34.833 1.00 85.69 82 LYS A CA 1
ATOM 642 C C . LYS A 1 82 ? -39.983 6.088 33.575 1.00 85.69 82 LYS A C 1
ATOM 644 O O . LYS A 1 82 ? -40.548 6.114 32.488 1.00 85.69 82 LYS A O 1
ATOM 649 N N . ASN A 1 83 ? -38.704 5.761 33.723 1.00 82.81 83 ASN A N 1
ATOM 650 C CA . ASN A 1 83 ? -37.841 5.428 32.593 1.00 82.81 83 ASN A CA 1
ATOM 651 C C . ASN A 1 83 ? -37.820 3.927 32.265 1.00 82.81 83 ASN A C 1
ATOM 653 O O . ASN A 1 83 ? -37.056 3.516 31.396 1.00 82.81 83 ASN A O 1
ATOM 657 N N . GLY A 1 84 ? -38.615 3.103 32.960 1.00 78.75 84 GLY A N 1
ATOM 658 C CA . GLY A 1 84 ? -38.644 1.652 32.753 1.00 78.75 84 GLY A CA 1
ATOM 659 C C . GLY A 1 84 ? -37.305 0.962 33.034 1.00 78.75 84 GLY A C 1
ATOM 660 O O . GLY A 1 84 ? -37.036 -0.102 32.484 1.00 78.75 84 GLY A O 1
ATOM 661 N N . MET A 1 85 ? -36.444 1.568 33.856 1.00 76.19 85 MET A N 1
ATOM 662 C CA . MET A 1 85 ? -35.132 1.024 34.196 1.00 76.19 85 MET A CA 1
ATOM 663 C C . MET A 1 85 ? -35.231 0.247 35.505 1.00 76.19 85 MET A C 1
ATOM 665 O O . MET A 1 85 ? -35.515 0.832 36.548 1.00 76.19 85 MET A O 1
ATOM 669 N N . ASN A 1 86 ? -34.958 -1.058 35.473 1.00 75.44 86 ASN A N 1
ATOM 670 C CA . ASN A 1 86 ? -34.783 -1.840 36.690 1.00 75.44 86 ASN A CA 1
ATOM 671 C C . ASN A 1 86 ? -33.302 -1.776 37.124 1.00 75.44 86 ASN A C 1
ATOM 673 O O . ASN A 1 86 ? -32.449 -2.380 36.466 1.00 75.44 86 ASN A O 1
ATOM 677 N N . PRO A 1 87 ? -32.958 -1.080 38.226 1.00 66.62 87 PRO A N 1
ATOM 678 C CA . PRO A 1 87 ? -31.572 -0.945 38.677 1.00 66.62 87 PRO A CA 1
ATOM 679 C C . PRO A 1 87 ? -30.937 -2.285 39.085 1.00 66.62 87 PRO A C 1
ATOM 681 O O . PRO A 1 87 ? -29.713 -2.382 39.159 1.00 66.62 87 PRO A O 1
ATOM 684 N N . CYS A 1 88 ? -31.738 -3.332 39.315 1.00 69.06 88 CYS A N 1
ATOM 685 C CA . CYS A 1 88 ? -31.244 -4.688 39.554 1.00 69.06 88 CYS A CA 1
ATOM 686 C C . CYS A 1 88 ? -30.870 -5.437 38.259 1.00 69.06 88 CYS A C 1
ATOM 688 O O . CYS A 1 88 ? -30.094 -6.387 38.320 1.00 69.06 88 CYS A O 1
ATOM 690 N N . GLU A 1 89 ? -31.383 -5.017 37.099 1.00 65.19 89 GLU A N 1
ATOM 691 C CA . GLU A 1 89 ? -31.140 -5.662 35.795 1.00 65.19 89 GLU A CA 1
ATOM 692 C C . GLU A 1 89 ? -30.003 -4.995 35.002 1.00 65.19 89 GLU A C 1
ATOM 694 O O . GLU A 1 89 ? -29.422 -5.604 34.107 1.00 65.19 89 GLU A O 1
ATOM 699 N N . GLN A 1 90 ? -29.606 -3.770 35.360 1.00 55.53 90 GLN A N 1
ATOM 700 C CA . GLN A 1 90 ? -28.619 -2.948 34.637 1.00 55.53 90 GLN A CA 1
ATOM 701 C C . GLN A 1 90 ? -27.144 -3.396 34.773 1.00 55.53 90 GLN A C 1
ATOM 703 O O . GLN A 1 90 ? -26.216 -2.645 34.474 1.00 55.53 90 GLN A O 1
ATOM 708 N N . LEU A 1 91 ? -26.906 -4.646 35.170 1.00 55.34 91 LEU A N 1
ATOM 709 C CA . LEU A 1 91 ? -25.585 -5.277 35.284 1.00 55.34 91 LEU A CA 1
ATOM 710 C C . LEU A 1 91 ? -24.997 -5.751 33.934 1.00 55.34 91 LEU A C 1
ATOM 712 O O . LEU A 1 91 ? -23.968 -6.421 33.915 1.00 55.34 91 LEU A O 1
ATOM 716 N N . HIS A 1 92 ? -25.593 -5.399 32.789 1.00 56.72 92 HIS A N 1
ATOM 717 C CA . HIS A 1 92 ? -25.156 -5.842 31.449 1.00 56.72 92 HIS A CA 1
ATOM 718 C C . HIS A 1 92 ? -24.088 -4.953 30.770 1.00 56.72 92 HIS A C 1
ATOM 720 O O . HIS A 1 92 ? -23.906 -5.006 29.557 1.00 56.72 92 HIS A O 1
ATOM 726 N N . SER A 1 93 ? -23.302 -4.188 31.537 1.00 55.88 93 SER A N 1
ATOM 727 C CA . SER A 1 93 ? -22.140 -3.416 31.034 1.00 55.88 93 SER A CA 1
ATOM 728 C C . SER A 1 93 ? -21.129 -4.267 30.224 1.00 55.88 93 SER A C 1
ATOM 730 O O . SER A 1 93 ? -20.451 -3.778 29.314 1.00 55.88 93 SER A O 1
ATOM 732 N N . GLU A 1 94 ? -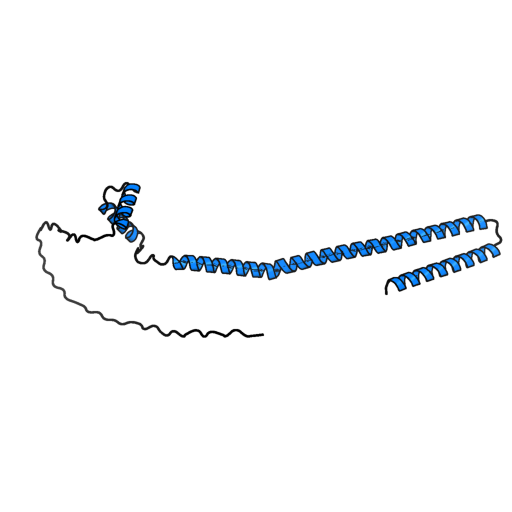21.074 -5.580 30.472 1.00 59.69 94 GLU A N 1
ATOM 733 C CA . GLU A 1 94 ? -20.261 -6.513 29.684 1.00 59.69 94 GLU A CA 1
ATOM 734 C C . GLU A 1 94 ? -20.709 -6.687 28.220 1.00 59.69 94 GLU A C 1
ATOM 736 O O . GLU A 1 94 ? -19.892 -7.085 27.390 1.00 59.69 94 GLU A O 1
ATOM 741 N N . GLU A 1 95 ? -21.970 -6.430 27.868 1.00 69.31 95 GLU A N 1
ATOM 742 C CA . GLU A 1 95 ? -22.457 -6.650 26.497 1.00 69.31 95 GLU A CA 1
ATOM 743 C C . GLU A 1 95 ? -22.007 -5.541 25.545 1.00 69.31 95 GLU A C 1
ATOM 745 O O . GLU A 1 95 ? -21.549 -5.825 24.438 1.00 69.31 95 GLU A O 1
ATOM 750 N N . VAL A 1 96 ? -22.028 -4.287 26.002 1.00 74.69 96 VAL A N 1
ATOM 751 C CA . VAL A 1 96 ? -21.612 -3.136 25.185 1.00 74.69 96 VAL A CA 1
ATOM 752 C C . VAL A 1 96 ? -20.121 -3.213 24.852 1.00 74.69 96 VAL A C 1
ATOM 754 O O . VAL A 1 96 ? -19.723 -3.028 23.704 1.00 74.69 96 VAL A O 1
ATOM 757 N N . SER A 1 97 ? -19.281 -3.550 25.832 1.00 78.38 97 SER A N 1
ATOM 758 C CA . SER A 1 97 ? -17.835 -3.695 25.616 1.00 78.38 97 SER A CA 1
ATOM 759 C C . SER A 1 97 ? -17.497 -4.833 24.644 1.00 78.38 97 SER A C 1
ATOM 761 O O . SER A 1 97 ? -16.632 -4.669 23.779 1.00 78.38 97 SER A O 1
ATOM 763 N N . LYS A 1 98 ? -18.214 -5.963 24.715 1.00 82.81 98 LYS A N 1
ATOM 764 C CA . LYS A 1 98 ? -18.068 -7.078 23.762 1.00 82.81 98 LYS A CA 1
ATOM 765 C C . LYS A 1 98 ? -18.488 -6.678 22.347 1.00 82.81 98 LYS A C 1
ATOM 767 O O . LYS A 1 98 ? -17.808 -7.059 21.391 1.00 82.81 98 LYS A O 1
ATOM 772 N N . GLU A 1 99 ? -19.549 -5.889 22.202 1.00 81.12 99 GLU A N 1
ATOM 773 C CA . GLU A 1 99 ? -20.005 -5.417 20.892 1.00 81.12 99 GLU A CA 1
ATOM 774 C C . GLU A 1 99 ? -19.011 -4.432 20.263 1.00 81.12 99 GLU A C 1
ATOM 776 O O . GLU A 1 99 ? -18.648 -4.578 19.095 1.00 81.12 99 GLU A O 1
ATOM 781 N N . VAL A 1 100 ? -18.462 -3.504 21.054 1.00 83.56 100 VAL A N 1
ATOM 782 C CA . VAL A 1 100 ? -17.412 -2.573 20.600 1.00 83.56 100 VAL A CA 1
ATOM 783 C C . VAL A 1 100 ? -16.169 -3.331 20.129 1.00 83.56 100 VAL A C 1
ATOM 785 O O . VAL A 1 100 ? -15.618 -3.029 19.068 1.00 83.56 100 VAL A O 1
ATOM 788 N N . VAL A 1 101 ? -15.740 -4.357 20.870 1.00 88.31 101 VAL A N 1
ATOM 789 C CA . VAL A 1 101 ? -14.604 -5.206 20.473 1.00 88.31 101 VAL A CA 1
ATOM 790 C C . VAL A 1 101 ? -14.897 -5.960 19.173 1.00 88.31 101 VAL A C 1
ATOM 792 O O . VAL A 1 101 ? -14.022 -6.044 18.307 1.00 88.31 101 VAL A O 1
ATOM 795 N N . ARG A 1 102 ? -16.116 -6.482 18.999 1.00 89.56 102 ARG A N 1
ATOM 796 C CA . ARG A 1 102 ? -16.524 -7.168 17.765 1.00 89.56 102 ARG A CA 1
ATOM 797 C C . ARG A 1 102 ? -16.501 -6.217 16.570 1.00 89.56 102 ARG A C 1
ATOM 799 O O . ARG A 1 102 ? -15.925 -6.562 15.538 1.00 89.56 102 ARG A O 1
ATOM 806 N N . MET A 1 103 ? -17.059 -5.020 16.729 1.00 89.38 103 MET A N 1
ATOM 807 C CA . MET A 1 103 ? -17.104 -4.000 15.685 1.00 89.38 103 MET A CA 1
ATOM 808 C C . MET A 1 103 ? -15.693 -3.553 15.286 1.00 89.38 103 MET A C 1
ATOM 810 O O . MET A 1 103 ? -15.356 -3.536 14.103 1.00 89.38 103 MET A O 1
ATOM 814 N N . ARG A 1 104 ? -14.820 -3.314 16.274 1.00 92.25 104 ARG A N 1
ATOM 815 C CA . ARG A 1 104 ? -13.396 -3.026 16.058 1.00 92.25 104 ARG A CA 1
ATOM 816 C C . ARG A 1 104 ? -12.719 -4.128 15.241 1.00 92.25 104 ARG A C 1
ATOM 818 O O . ARG A 1 104 ? -12.061 -3.840 14.245 1.00 92.25 104 ARG A O 1
ATOM 825 N N . ASN A 1 105 ? -12.884 -5.390 15.639 1.00 93.44 105 ASN A N 1
ATOM 826 C CA . ASN A 1 105 ? -12.265 -6.517 14.938 1.00 93.44 105 ASN A CA 1
ATOM 827 C C . ASN A 1 105 ? -12.784 -6.645 13.495 1.00 93.44 105 ASN A C 1
ATOM 829 O O . ASN A 1 105 ? -12.017 -6.993 12.597 1.00 93.44 105 ASN A O 1
ATOM 833 N N . HIS A 1 106 ? -14.062 -6.336 13.263 1.00 91.62 106 HIS A N 1
ATOM 834 C CA . HIS A 1 106 ? -14.653 -6.343 11.929 1.00 91.62 106 HIS A CA 1
ATOM 835 C C . HIS A 1 106 ? -14.048 -5.257 11.029 1.00 91.62 106 HIS A C 1
ATOM 837 O O . HIS A 1 106 ? -13.637 -5.558 9.909 1.00 91.62 106 HIS A O 1
ATOM 843 N N . ILE A 1 107 ? -13.901 -4.032 11.547 1.00 91.94 107 ILE A N 1
ATOM 844 C CA . ILE A 1 107 ? -13.261 -2.916 10.835 1.00 91.94 107 ILE A CA 1
ATOM 845 C C . ILE A 1 107 ? -11.813 -3.265 10.476 1.00 91.94 107 ILE A C 1
ATOM 847 O O . ILE A 1 107 ? -11.431 -3.144 9.315 1.00 91.94 107 ILE A O 1
ATOM 851 N N . PHE A 1 108 ? -11.020 -3.766 11.429 1.00 93.88 108 PHE A N 1
ATOM 852 C CA . PHE A 1 108 ? -9.634 -4.159 11.146 1.00 93.88 108 PHE A CA 1
ATOM 853 C C . PHE A 1 108 ? -9.541 -5.279 10.112 1.00 93.88 108 PHE A C 1
ATOM 855 O O . PHE A 1 108 ? -8.713 -5.210 9.210 1.00 93.88 108 PHE A O 1
ATOM 862 N N . SER A 1 109 ? -10.415 -6.283 10.198 1.00 93.81 109 SER A N 1
ATOM 863 C CA . SER A 1 109 ? -10.436 -7.381 9.225 1.00 93.81 109 SER A CA 1
ATOM 864 C C . SER A 1 109 ? -10.791 -6.891 7.820 1.00 93.81 109 SER A C 1
ATOM 866 O O . SER A 1 109 ? -10.242 -7.377 6.832 1.00 93.81 109 SER A O 1
ATOM 868 N N . PHE A 1 110 ? -11.709 -5.927 7.717 1.00 93.44 110 PHE A N 1
ATOM 869 C CA . PHE A 1 110 ? -12.051 -5.292 6.449 1.00 93.44 110 PHE A CA 1
ATOM 870 C C . PHE A 1 110 ? -10.869 -4.498 5.885 1.00 93.44 110 PHE A C 1
ATOM 872 O O . PHE A 1 110 ? -10.500 -4.710 4.733 1.00 93.44 110 PHE A O 1
ATOM 879 N N . LEU A 1 111 ? -10.233 -3.650 6.699 1.00 92.25 111 LEU A N 1
ATOM 880 C CA . LEU A 1 111 ? -9.069 -2.862 6.285 1.00 92.25 111 LEU A CA 1
ATOM 881 C C . LEU A 1 111 ? -7.911 -3.754 5.829 1.00 92.25 111 LEU A C 1
ATOM 883 O O . LEU A 1 111 ? -7.332 -3.504 4.778 1.00 92.25 111 LEU A O 1
ATOM 887 N N . GLN A 1 112 ? -7.638 -4.841 6.551 1.00 93.56 112 GLN A N 1
ATOM 888 C CA . GLN A 1 112 ? -6.599 -5.799 6.179 1.00 93.56 112 GLN A CA 1
ATOM 889 C C . GLN A 1 112 ? -6.889 -6.465 4.825 1.00 93.56 112 GLN A C 1
ATOM 891 O O . GLN A 1 112 ? -5.984 -6.655 4.013 1.00 93.56 112 GLN A O 1
ATOM 896 N N . LYS A 1 113 ? -8.157 -6.795 4.542 1.00 93.75 113 LYS A N 1
ATOM 897 C CA . LYS A 1 113 ? -8.549 -7.311 3.223 1.00 93.75 113 LYS A CA 1
ATOM 898 C C . LYS A 1 113 ? -8.379 -6.262 2.127 1.00 93.75 113 LYS A C 1
ATOM 900 O O . LYS A 1 113 ? -7.883 -6.605 1.061 1.00 93.75 113 LYS A O 1
ATOM 905 N N . GLN A 1 114 ? -8.761 -5.010 2.379 1.00 91.94 114 GLN A N 1
ATOM 906 C CA . GLN A 1 114 ? -8.603 -3.916 1.415 1.00 91.94 114 GLN A CA 1
ATOM 907 C C . GLN A 1 114 ? -7.125 -3.641 1.104 1.00 91.94 114 GLN A C 1
ATOM 909 O O . GLN A 1 114 ? -6.751 -3.487 -0.058 1.00 91.94 114 GLN A O 1
ATOM 914 N N . GLU A 1 115 ? -6.270 -3.653 2.125 1.00 90.31 115 GLU A N 1
ATOM 915 C CA . GLU A 1 115 ? -4.824 -3.502 1.972 1.00 90.31 115 GLU A CA 1
ATOM 916 C C . GLU A 1 115 ? -4.237 -4.607 1.082 1.00 90.31 115 GLU A C 1
ATOM 918 O O . GLU A 1 115 ? -3.507 -4.323 0.131 1.00 90.31 115 GLU A O 1
ATOM 923 N N . GLN A 1 116 ? -4.603 -5.865 1.344 1.00 91.31 116 GLN A N 1
ATOM 924 C CA . GLN A 1 116 ? -4.122 -7.007 0.565 1.00 91.31 116 GLN A CA 1
ATOM 925 C C . GLN A 1 116 ? -4.663 -7.040 -0.865 1.00 91.31 116 GLN A C 1
ATOM 927 O O . GLN A 1 116 ? -3.937 -7.444 -1.772 1.00 91.31 116 GLN A O 1
ATOM 932 N N . GLN A 1 117 ? -5.921 -6.648 -1.069 1.00 90.38 117 GLN A N 1
ATOM 933 C CA . GLN A 1 117 ? -6.571 -6.724 -2.378 1.00 90.38 117 GLN A CA 1
ATOM 934 C C . GLN A 1 117 ? -6.212 -5.565 -3.303 1.00 90.38 117 GLN A C 1
ATOM 936 O O . GLN A 1 117 ? -6.111 -5.785 -4.505 1.00 90.38 117 GLN A O 1
ATOM 941 N N . TYR A 1 118 ? -6.025 -4.356 -2.770 1.00 89.00 118 TYR A N 1
ATOM 942 C CA . TYR A 1 118 ? -5.912 -3.157 -3.604 1.00 89.00 118 TYR A CA 1
ATOM 943 C C . TYR A 1 118 ? -4.602 -2.406 -3.386 1.00 89.00 118 TYR A C 1
ATOM 945 O O . TYR A 1 118 ? -3.903 -2.105 -4.350 1.00 89.00 118 TYR A O 1
ATOM 953 N N . VAL A 1 119 ? -4.229 -2.141 -2.132 1.00 86.44 119 VAL A N 1
ATOM 954 C CA . VAL A 1 119 ? -3.083 -1.266 -1.828 1.00 86.44 119 VAL A CA 1
ATOM 955 C C . VAL A 1 119 ? -1.755 -1.939 -2.174 1.00 86.44 119 VAL A C 1
ATOM 957 O O . VAL A 1 119 ? -0.927 -1.353 -2.871 1.00 86.44 119 VAL A O 1
ATOM 960 N N . LEU A 1 120 ? -1.549 -3.182 -1.729 1.00 89.94 120 LEU A N 1
ATOM 961 C CA . LEU A 1 120 ? -0.305 -3.913 -1.984 1.00 89.94 120 LEU A CA 1
ATOM 962 C C . LEU A 1 120 ? -0.069 -4.201 -3.478 1.00 89.94 120 LEU A C 1
ATOM 964 O O . LEU A 1 120 ? 1.061 -3.999 -3.933 1.00 89.94 120 LEU A O 1
ATOM 968 N N . PRO A 1 121 ? -1.068 -4.654 -4.262 1.00 89.25 121 PRO A N 1
ATOM 969 C CA . PRO A 1 121 ? -0.898 -4.823 -5.703 1.00 89.25 121 PRO A CA 1
ATOM 970 C C . PRO A 1 121 ? -0.579 -3.513 -6.421 1.00 89.25 121 PRO A C 1
ATOM 972 O O . PRO A 1 121 ? 0.370 -3.483 -7.200 1.00 89.25 121 PRO A O 1
ATOM 975 N N . LEU A 1 122 ? -1.287 -2.425 -6.097 1.00 88.88 122 LEU A N 1
ATOM 976 C CA . LEU A 1 122 ? -1.041 -1.115 -6.701 1.00 88.88 122 LEU A CA 1
ATOM 977 C C . LEU A 1 122 ? 0.379 -0.618 -6.406 1.00 88.88 122 LEU A C 1
ATOM 979 O O . LEU A 1 122 ? 1.074 -0.153 -7.305 1.00 88.88 122 LEU A O 1
ATOM 983 N N . TYR A 1 123 ? 0.844 -0.766 -5.163 1.00 85.31 123 TYR A N 1
ATOM 984 C CA . TYR A 1 123 ? 2.210 -0.398 -4.795 1.00 85.31 123 TYR A CA 1
ATOM 985 C C . TYR A 1 123 ? 3.251 -1.188 -5.598 1.00 85.31 123 TYR A C 1
ATOM 987 O O . TYR A 1 123 ? 4.211 -0.611 -6.107 1.00 85.31 123 TYR A O 1
ATOM 995 N N . LYS A 1 124 ? 3.051 -2.503 -5.753 1.00 87.44 124 LYS A N 1
ATOM 996 C CA . LYS A 1 124 ? 3.935 -3.340 -6.575 1.00 87.44 124 LYS A CA 1
ATOM 997 C C . LYS A 1 124 ? 3.928 -2.900 -8.032 1.00 87.44 124 LYS A C 1
ATOM 999 O O . LYS A 1 124 ? 4.994 -2.838 -8.637 1.00 87.44 124 LYS A O 1
ATOM 1004 N N . GLU A 1 125 ? 2.763 -2.598 -8.590 1.00 87.25 125 GLU A N 1
ATOM 1005 C CA . GLU A 1 125 ? 2.634 -2.169 -9.981 1.00 87.25 125 GLU A CA 1
ATOM 1006 C C . GLU A 1 125 ? 3.361 -0.843 -10.226 1.00 87.25 125 GLU A C 1
ATOM 1008 O O . GLU A 1 125 ? 4.215 -0.777 -11.107 1.00 87.25 125 GLU A O 1
ATOM 1013 N N . VAL A 1 126 ? 3.125 0.165 -9.382 1.00 85.81 126 VAL A N 1
ATOM 1014 C CA . VAL A 1 126 ? 3.797 1.472 -9.469 1.00 85.81 126 VAL A CA 1
ATOM 1015 C C . VAL A 1 126 ? 5.310 1.331 -9.303 1.00 85.81 126 VAL A C 1
ATOM 1017 O O . VAL A 1 126 ? 6.076 1.910 -10.072 1.00 85.81 126 VAL A O 1
ATOM 1020 N N . PHE A 1 127 ? 5.764 0.522 -8.342 1.00 85.12 127 PHE A N 1
ATOM 1021 C CA . PHE A 1 127 ? 7.192 0.282 -8.135 1.00 85.12 127 PHE A CA 1
ATOM 1022 C C . PHE A 1 127 ? 7.840 -0.411 -9.343 1.00 85.12 127 PHE A C 1
ATOM 1024 O O . PHE A 1 127 ? 8.932 -0.040 -9.772 1.00 85.12 127 PHE A O 1
ATOM 1031 N N . THR A 1 128 ? 7.155 -1.399 -9.924 1.00 84.94 128 THR A N 1
ATOM 1032 C C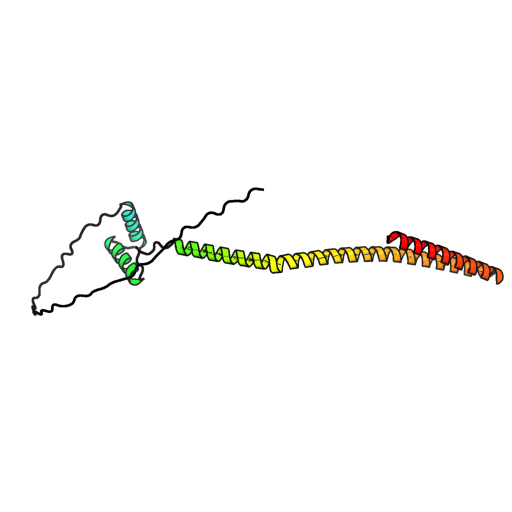A . THR A 1 128 ? 7.655 -2.131 -11.097 1.00 84.94 128 THR A CA 1
ATOM 1033 C C . THR A 1 128 ? 7.687 -1.231 -12.332 1.00 84.94 128 THR A C 1
ATOM 1035 O O . THR A 1 128 ? 8.666 -1.249 -13.073 1.00 84.94 128 THR A O 1
ATOM 1038 N N . GLN A 1 129 ? 6.666 -0.393 -12.528 1.00 82.25 129 GLN A N 1
ATOM 1039 C CA . GLN A 1 129 ? 6.644 0.604 -13.600 1.00 82.25 129 GLN A CA 1
ATOM 1040 C C . GLN A 1 129 ? 7.779 1.621 -13.453 1.00 82.25 129 GLN A C 1
ATOM 1042 O O . GLN A 1 129 ? 8.457 1.902 -14.438 1.00 82.25 129 GLN A O 1
ATOM 1047 N N . GLY A 1 130 ? 8.039 2.113 -12.237 1.00 83.50 130 GLY A N 1
ATOM 1048 C CA . GLY A 1 130 ? 9.162 3.014 -11.966 1.00 83.50 130 GLY A CA 1
ATOM 1049 C C . GLY A 1 130 ? 10.510 2.391 -12.332 1.00 83.50 130 GLY A C 1
ATOM 1050 O O . GLY A 1 130 ? 11.296 3.001 -13.051 1.00 83.50 130 GLY A O 1
ATOM 1051 N N . LYS A 1 131 ? 10.739 1.135 -11.929 1.00 83.44 131 LYS A N 1
ATOM 1052 C CA . LYS A 1 131 ? 11.970 0.405 -12.259 1.00 83.44 131 LYS A CA 1
ATOM 1053 C C . LYS A 1 131 ? 12.129 0.159 -13.764 1.00 83.44 131 LYS A C 1
ATOM 1055 O O . LYS A 1 131 ? 13.226 0.288 -14.297 1.00 83.44 131 LYS A O 1
ATOM 1060 N N . ASN A 1 132 ? 11.044 -0.185 -14.456 1.00 83.00 132 ASN A N 1
ATOM 1061 C CA . ASN A 1 132 ? 11.077 -0.387 -15.905 1.00 83.00 132 ASN A CA 1
ATOM 1062 C C . ASN A 1 132 ? 11.347 0.927 -16.652 1.00 83.00 132 ASN A C 1
ATOM 1064 O O . ASN A 1 132 ? 12.059 0.926 -17.653 1.00 83.00 132 ASN A O 1
ATOM 1068 N N . ALA A 1 133 ? 10.802 2.046 -16.165 1.00 81.56 133 ALA A N 1
ATOM 1069 C CA . ALA A 1 133 ? 11.068 3.364 -16.728 1.00 81.56 133 ALA A CA 1
ATOM 1070 C C . ALA A 1 133 ? 12.542 3.761 -16.559 1.00 81.56 133 ALA A C 1
ATOM 1072 O O . ALA A 1 133 ? 13.153 4.217 -17.518 1.00 81.56 133 ALA A O 1
ATOM 1073 N N . GLU A 1 134 ? 13.128 3.520 -15.385 1.00 84.19 134 GLU A N 1
ATOM 1074 C CA . GLU A 1 134 ? 14.556 3.753 -15.125 1.00 84.19 134 GLU A CA 1
ATOM 1075 C C . GLU A 1 134 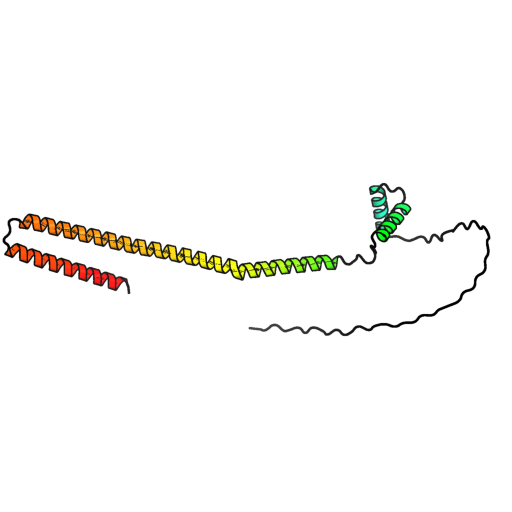? 15.442 2.937 -16.082 1.00 84.19 134 GLU A C 1
ATOM 1077 O O . GLU A 1 134 ? 16.259 3.502 -16.805 1.00 84.19 134 GLU A O 1
ATOM 1082 N N . GLN A 1 135 ? 15.180 1.632 -16.214 1.00 84.50 135 GLN A N 1
ATOM 1083 C CA . GLN A 1 135 ? 15.907 0.768 -17.156 1.00 84.50 135 GLN A CA 1
ATOM 1084 C C . GLN A 1 135 ? 15.745 1.203 -18.621 1.00 84.50 135 GLN A C 1
ATOM 1086 O O . GLN A 1 135 ? 16.680 1.086 -19.418 1.00 84.50 135 GLN A O 1
ATOM 1091 N N . SER A 1 136 ? 14.564 1.704 -18.992 1.00 85.88 136 SER A N 1
ATOM 1092 C CA . SER A 1 136 ? 14.313 2.238 -20.333 1.00 85.88 136 SER A CA 1
ATOM 1093 C C . SER A 1 136 ? 15.107 3.517 -20.603 1.00 85.88 136 SER A C 1
ATOM 1095 O O . SER A 1 136 ? 15.531 3.736 -21.737 1.00 85.88 136 SER A O 1
ATOM 1097 N N . VAL A 1 137 ? 15.291 4.371 -19.595 1.00 87.56 137 VAL A N 1
ATOM 1098 C CA . VAL A 1 137 ? 16.104 5.587 -19.719 1.00 87.56 137 VAL A CA 1
ATOM 1099 C C . VAL A 1 137 ? 17.576 5.216 -19.872 1.00 87.56 137 VAL A C 1
ATOM 1101 O O . VAL A 1 137 ? 18.227 5.727 -20.780 1.00 87.56 137 VAL A O 1
ATOM 1104 N N . ASP A 1 138 ? 18.079 4.275 -19.073 1.00 88.56 138 ASP A N 1
ATOM 1105 C CA . ASP A 1 138 ? 19.472 3.821 -19.157 1.00 88.56 138 ASP A CA 1
ATOM 1106 C C . ASP A 1 138 ? 19.799 3.212 -20.526 1.00 88.56 138 ASP A C 1
ATOM 1108 O O . ASP A 1 138 ? 20.797 3.566 -21.155 1.00 88.56 138 ASP A O 1
ATOM 1112 N N . THR A 1 139 ? 18.918 2.352 -21.046 1.00 86.69 139 THR A N 1
ATOM 1113 C CA . THR A 1 139 ? 19.089 1.777 -22.392 1.00 86.69 139 THR A CA 1
ATOM 1114 C C . THR A 1 139 ? 19.019 2.835 -23.491 1.00 86.69 139 THR A C 1
ATOM 1116 O O . THR A 1 139 ? 19.780 2.763 -24.458 1.00 86.69 139 THR A O 1
ATOM 1119 N N . MET A 1 140 ? 18.153 3.844 -23.354 1.00 86.19 140 MET A N 1
ATOM 1120 C CA . MET A 1 140 ? 18.099 4.960 -24.300 1.00 86.19 140 MET A CA 1
ATOM 1121 C C . MET A 1 140 ? 19.385 5.798 -24.263 1.00 86.19 140 MET A C 1
ATOM 1123 O O . MET A 1 140 ? 19.889 6.180 -25.320 1.00 86.19 140 MET A O 1
ATOM 1127 N N . LEU A 1 141 ? 19.944 6.051 -23.077 1.00 90.31 141 LEU A N 1
ATOM 1128 C CA . LEU A 1 141 ? 21.215 6.763 -22.921 1.00 90.31 141 LEU A CA 1
ATOM 1129 C C . LEU A 1 141 ? 22.377 5.987 -23.551 1.00 90.31 141 LEU A C 1
ATOM 1131 O O . LEU A 1 141 ? 23.155 6.571 -24.306 1.00 90.31 141 LEU A O 1
ATOM 1135 N N . GLU A 1 142 ? 22.450 4.672 -23.334 1.00 90.75 142 GLU A N 1
ATOM 1136 C CA . GLU A 1 142 ? 23.467 3.814 -23.954 1.00 90.75 142 GLU A CA 1
ATOM 1137 C C . GLU A 1 142 ? 23.355 3.820 -25.492 1.00 90.75 142 GLU A C 1
ATOM 1139 O O . GLU A 1 142 ? 24.355 3.899 -26.214 1.00 90.75 142 GLU A O 1
ATOM 1144 N N . GLN A 1 143 ? 22.129 3.788 -26.026 1.00 84.00 143 GLN A N 1
ATOM 1145 C CA . GLN A 1 143 ? 21.894 3.917 -27.467 1.00 84.00 143 GLN A CA 1
ATOM 1146 C C . GLN A 1 143 ? 22.298 5.297 -27.999 1.00 84.00 143 GLN A C 1
ATOM 1148 O O . GLN A 1 143 ? 22.904 5.380 -29.072 1.00 84.00 143 GLN A O 1
ATOM 1153 N N . MET A 1 144 ? 22.006 6.375 -27.264 1.00 88.06 144 MET A N 1
ATOM 1154 C CA . MET A 1 144 ? 22.433 7.726 -27.636 1.00 88.06 144 MET A CA 1
ATOM 1155 C C . MET A 1 144 ? 23.957 7.848 -27.661 1.00 88.06 144 MET A C 1
ATOM 1157 O O . MET A 1 144 ? 24.494 8.432 -28.601 1.00 88.06 144 MET A O 1
ATOM 1161 N N . GLU A 1 145 ? 24.664 7.260 -26.696 1.00 89.56 145 GLU A N 1
ATOM 1162 C CA . GLU A 1 145 ? 26.128 7.239 -26.681 1.00 89.56 145 GLU A CA 1
ATOM 1163 C C . GLU A 1 145 ? 26.689 6.531 -27.925 1.00 89.56 145 GLU A C 1
ATOM 1165 O O . GLU A 1 145 ? 27.516 7.095 -28.651 1.00 89.56 145 GLU A O 1
ATOM 1170 N N . LYS A 1 146 ? 26.164 5.342 -28.253 1.00 86.50 146 LYS A N 1
ATOM 1171 C CA . LYS A 1 146 ? 26.543 4.599 -29.471 1.00 86.50 146 LYS A CA 1
ATOM 1172 C C . LYS A 1 146 ? 26.272 5.411 -30.741 1.00 86.50 146 LYS A C 1
ATOM 1174 O O . LYS A 1 146 ? 27.104 5.432 -31.652 1.00 86.50 146 LYS A O 1
ATOM 1179 N N . MET A 1 147 ? 25.140 6.112 -30.798 1.00 90.00 147 MET A N 1
ATOM 1180 C CA . MET A 1 147 ? 24.775 6.965 -31.930 1.00 90.00 147 MET A CA 1
ATOM 1181 C C . MET A 1 147 ? 25.717 8.168 -32.079 1.00 90.00 147 MET A C 1
ATOM 1183 O O . MET A 1 147 ? 26.125 8.478 -33.198 1.00 90.00 147 MET A O 1
ATOM 1187 N N . ILE A 1 148 ? 26.109 8.819 -30.980 1.00 88.94 148 ILE A N 1
ATOM 1188 C CA . ILE A 1 148 ? 27.069 9.936 -31.000 1.00 88.94 148 ILE A CA 1
ATOM 1189 C C . ILE A 1 148 ? 28.417 9.472 -31.563 1.00 88.94 148 ILE A C 1
ATOM 1191 O O . ILE A 1 148 ? 28.979 10.131 -32.442 1.00 88.94 148 ILE A O 1
ATOM 1195 N N . VAL A 1 149 ? 28.915 8.313 -31.121 1.00 91.19 149 VAL A N 1
ATOM 1196 C CA . VAL A 1 149 ? 30.168 7.736 -31.639 1.00 91.19 149 VAL A CA 1
ATOM 1197 C C . VAL A 1 149 ? 30.064 7.447 -33.139 1.00 91.19 149 VAL A C 1
ATOM 1199 O O . VAL A 1 149 ? 30.994 7.745 -33.894 1.00 91.19 149 VAL A O 1
ATOM 1202 N N . LEU A 1 150 ? 28.934 6.897 -33.590 1.00 88.19 150 LEU A N 1
ATOM 1203 C CA . LEU A 1 150 ? 28.703 6.618 -35.006 1.00 88.19 150 LEU A CA 1
ATOM 1204 C C . LEU A 1 150 ? 28.683 7.903 -35.845 1.00 88.19 150 LEU A C 1
ATOM 1206 O O . LEU A 1 150 ? 29.358 7.967 -36.874 1.00 88.19 150 LEU A O 1
ATOM 1210 N N . LEU A 1 151 ? 27.967 8.937 -35.393 1.00 89.75 151 LEU A N 1
ATOM 1211 C CA . LEU A 1 151 ? 27.916 10.240 -36.064 1.00 89.75 151 LEU A CA 1
ATOM 1212 C C . LEU A 1 151 ? 29.309 10.856 -36.191 1.00 89.75 151 LEU A C 1
ATOM 1214 O O . LEU A 1 151 ? 29.676 11.327 -37.268 1.00 89.75 151 LEU A O 1
ATOM 1218 N N . PHE A 1 152 ? 30.114 10.786 -35.129 1.00 90.94 152 PHE A N 1
ATOM 1219 C CA . PHE A 1 152 ? 31.479 11.300 -35.154 1.00 90.94 152 PHE A CA 1
ATOM 1220 C C . PHE A 1 152 ? 32.355 10.564 -36.179 1.00 90.94 152 PHE A C 1
ATOM 1222 O O . PHE A 1 152 ? 33.097 11.195 -36.931 1.00 90.94 152 PHE A O 1
ATOM 1229 N N . ARG A 1 153 ? 32.226 9.234 -36.285 1.00 83.88 153 ARG A N 1
ATOM 1230 C CA . ARG A 1 153 ? 32.948 8.437 -37.294 1.00 83.88 153 ARG A CA 1
ATOM 1231 C C . ARG A 1 153 ? 32.511 8.757 -38.720 1.00 83.88 153 ARG A C 1
ATOM 1233 O O . ARG A 1 153 ? 33.363 8.888 -39.596 1.00 83.88 153 ARG A O 1
ATOM 1240 N N . ILE A 1 154 ? 31.209 8.918 -38.958 1.00 84.38 154 ILE A N 1
ATOM 1241 C CA . ILE A 1 154 ? 30.689 9.339 -40.267 1.00 84.38 154 ILE A CA 1
ATOM 1242 C C . ILE A 1 154 ? 31.251 10.717 -40.628 1.00 84.38 154 ILE A C 1
ATOM 1244 O O . ILE A 1 154 ? 31.718 10.916 -41.747 1.00 84.38 154 ILE A O 1
ATOM 1248 N N . GLN A 1 155 ? 31.283 11.652 -39.677 1.00 84.94 155 GLN A N 1
ATOM 1249 C CA . GLN A 1 155 ? 31.836 12.985 -39.898 1.00 84.94 155 GLN A CA 1
ATOM 1250 C C . GLN A 1 155 ? 33.337 12.944 -40.234 1.00 84.94 155 GLN A C 1
ATOM 1252 O O . GLN A 1 155 ? 33.769 13.625 -41.165 1.00 84.94 155 GLN A O 1
ATOM 1257 N N . GLN A 1 156 ? 34.125 12.111 -39.542 1.00 83.38 156 GLN A N 1
ATOM 1258 C CA . GLN A 1 156 ? 35.536 11.879 -39.882 1.00 83.38 156 GLN A CA 1
ATOM 1259 C C . GLN A 1 156 ? 35.698 11.302 -41.293 1.00 83.38 156 GLN A C 1
ATOM 1261 O O . GLN A 1 156 ? 36.533 11.780 -42.059 1.00 83.38 156 GLN A O 1
ATOM 1266 N N . MET A 1 157 ? 34.875 10.318 -41.663 1.00 82.50 157 MET A N 1
ATOM 1267 C CA . MET A 1 157 ? 34.896 9.711 -42.995 1.00 82.50 157 MET A CA 1
ATOM 1268 C C . MET A 1 157 ? 34.576 10.739 -44.088 1.00 82.50 157 MET A C 1
ATOM 1270 O O . MET A 1 157 ? 35.295 10.821 -45.083 1.00 82.50 157 MET A O 1
ATOM 1274 N N . ILE A 1 158 ? 33.548 11.570 -43.883 1.00 79.00 158 ILE A N 1
ATOM 1275 C CA . ILE A 1 158 ? 33.200 12.667 -44.798 1.00 79.00 158 ILE A CA 1
ATOM 1276 C C . ILE A 1 158 ? 34.371 13.645 -44.922 1.00 79.00 158 ILE A C 1
ATOM 1278 O O . ILE A 1 158 ? 34.700 14.062 -46.032 1.00 79.00 158 ILE A O 1
ATOM 1282 N N . HIS A 1 159 ? 35.029 13.994 -43.813 1.00 76.25 159 HIS A N 1
ATOM 1283 C CA . HIS A 1 159 ? 36.172 14.905 -43.828 1.00 76.25 159 HIS A CA 1
ATOM 1284 C C . HIS A 1 159 ? 37.353 14.341 -44.634 1.00 76.25 159 HIS A C 1
ATOM 1286 O O . HIS A 1 159 ? 37.881 15.031 -45.507 1.00 76.25 159 HIS A O 1
ATOM 1292 N N . VAL A 1 160 ? 37.718 13.072 -44.416 1.00 80.12 160 VAL A N 1
ATOM 1293 C CA . VAL A 1 160 ? 38.767 12.383 -45.191 1.00 80.12 160 VAL A CA 1
ATOM 1294 C C . VAL A 1 160 ? 38.385 12.288 -46.670 1.00 80.12 160 VAL A C 1
ATOM 1296 O O . VAL A 1 160 ? 39.205 12.592 -47.537 1.00 80.12 160 VAL A O 1
ATOM 1299 N N . SER A 1 161 ? 37.136 11.931 -46.980 1.00 77.69 161 SER A N 1
ATOM 1300 C CA . SER A 1 161 ? 36.646 11.848 -48.361 1.00 77.69 161 SER A CA 1
ATOM 1301 C C . SER A 1 161 ? 36.653 13.210 -49.062 1.00 77.69 161 SER A C 1
ATOM 1303 O O . SER A 1 161 ? 36.981 13.292 -50.242 1.00 77.69 161 SER A O 1
ATOM 1305 N N . THR A 1 162 ? 36.309 14.286 -48.352 1.00 77.56 162 THR A N 1
ATOM 1306 C CA . THR A 1 162 ? 36.311 15.651 -48.902 1.00 77.56 162 THR A CA 1
ATOM 1307 C C . THR A 1 162 ? 37.741 16.139 -49.130 1.00 77.56 162 THR A C 1
ATOM 1309 O O . THR A 1 162 ? 38.042 16.690 -50.184 1.00 77.56 162 THR A O 1
ATOM 1312 N N . SER A 1 163 ? 38.643 15.890 -48.177 1.00 72.56 163 SER A N 1
ATOM 1313 C CA . SER A 1 163 ? 40.062 16.250 -48.285 1.00 72.56 163 SER A CA 1
ATOM 1314 C C . SER A 1 163 ? 40.759 15.505 -49.430 1.00 72.56 163 SER A C 1
ATOM 1316 O O . SER A 1 163 ? 41.431 16.117 -50.260 1.00 72.56 163 SER A O 1
ATOM 1318 N N . THR A 1 164 ? 40.526 14.193 -49.545 1.00 74.94 164 THR A N 1
ATOM 1319 C CA . THR A 1 164 ? 41.028 13.402 -50.678 1.00 74.94 164 THR A CA 1
ATOM 1320 C C . THR A 1 164 ? 40.448 13.898 -51.997 1.00 74.94 164 THR A C 1
ATOM 1322 O O . THR A 1 164 ? 41.216 14.133 -52.919 1.00 74.94 164 THR A O 1
ATOM 1325 N N . MET A 1 165 ? 39.140 14.154 -52.092 1.00 69.88 165 MET A N 1
ATOM 1326 C CA . MET A 1 165 ? 38.532 14.708 -53.307 1.00 69.88 165 MET A CA 1
ATOM 1327 C C . MET A 1 165 ? 39.156 16.053 -53.720 1.00 69.88 165 MET A C 1
ATOM 1329 O O . MET A 1 165 ? 39.450 16.238 -54.897 1.00 69.88 165 MET A O 1
ATOM 1333 N N . LEU A 1 166 ? 39.402 16.964 -52.772 1.00 67.38 166 LEU A N 1
ATOM 1334 C CA . LEU A 1 166 ? 40.029 18.260 -53.053 1.00 67.38 166 LEU A CA 1
ATOM 1335 C C . LEU A 1 166 ? 41.479 18.118 -53.542 1.00 67.38 166 LEU A C 1
ATOM 1337 O O . LEU A 1 166 ? 41.880 18.844 -54.450 1.00 67.38 166 LEU A O 1
ATOM 1341 N N . HIS A 1 167 ? 42.244 17.158 -53.016 1.00 64.69 167 HIS A N 1
ATOM 1342 C CA . HIS A 1 167 ? 43.600 16.856 -53.497 1.00 64.69 167 HIS A CA 1
ATOM 1343 C C . HIS A 1 167 ? 43.637 16.046 -54.801 1.00 64.69 167 HIS A C 1
ATOM 1345 O O . HIS A 1 167 ? 44.652 16.030 -55.492 1.00 64.69 167 HIS A O 1
ATOM 1351 N N . VAL A 1 168 ? 42.535 15.390 -55.154 1.00 58.34 168 VAL A N 1
ATOM 1352 C CA . VAL A 1 168 ? 42.387 14.588 -56.373 1.00 58.34 168 VAL A CA 1
ATOM 1353 C C . VAL A 1 168 ? 42.015 15.435 -57.598 1.00 58.34 168 VAL A C 1
ATOM 1355 O O . VAL A 1 168 ? 42.104 14.952 -58.722 1.00 58.34 168 VAL A O 1
ATOM 1358 N N . SER A 1 169 ? 41.693 16.716 -57.409 1.00 56.59 169 SER A N 1
ATOM 1359 C CA . SER A 1 169 ? 41.392 17.676 -58.483 1.00 56.59 169 SER A CA 1
ATOM 1360 C C . SER A 1 169 ? 42.495 17.807 -59.554 1.00 56.59 169 SER A C 1
ATOM 1362 O O . SER A 1 169 ? 42.190 18.222 -60.667 1.00 56.59 169 SER A O 1
ATOM 1364 N N . ASP A 1 170 ? 43.734 17.395 -59.244 1.00 57.03 170 ASP A N 1
ATOM 1365 C CA . ASP A 1 170 ? 44.895 17.394 -60.153 1.00 57.03 170 ASP A CA 1
ATOM 1366 C C . ASP A 1 170 ? 45.384 15.976 -60.540 1.00 57.03 170 ASP A C 1
ATOM 1368 O O . ASP A 1 170 ? 46.429 15.821 -61.177 1.00 57.03 170 ASP A O 1
ATOM 1372 N N . LEU A 1 171 ? 44.665 14.914 -60.152 1.00 62.22 171 LEU A N 1
ATOM 1373 C CA . LEU A 1 171 ? 45.091 13.519 -60.335 1.00 62.22 171 LEU A CA 1
ATOM 1374 C C . LEU A 1 171 ? 44.382 12.827 -61.512 1.00 62.22 171 LEU A C 1
ATOM 1376 O O . LEU A 1 171 ? 43.215 13.071 -61.812 1.00 62.22 171 LEU A O 1
ATOM 1380 N N . SER A 1 172 ? 45.097 11.915 -62.180 1.00 71.62 172 SER A N 1
ATOM 1381 C CA . SER A 1 172 ? 44.572 11.141 -63.313 1.00 71.62 172 SER A CA 1
ATOM 1382 C C . SER A 1 172 ? 43.409 10.231 -62.898 1.00 71.62 172 SER A C 1
ATOM 1384 O O . SER A 1 172 ? 43.400 9.698 -61.788 1.00 71.62 172 SER A O 1
ATOM 1386 N N . ALA A 1 173 ? 42.455 9.989 -63.808 1.00 69.75 173 ALA A N 1
ATOM 1387 C CA . ALA A 1 173 ? 41.255 9.170 -63.572 1.00 69.75 173 ALA A CA 1
ATOM 1388 C C . ALA A 1 173 ? 41.544 7.774 -62.980 1.00 69.75 173 ALA A C 1
ATOM 1390 O O . ALA A 1 173 ? 40.749 7.246 -62.203 1.00 69.75 173 ALA A O 1
ATOM 1391 N N . GLU A 1 174 ? 42.695 7.193 -63.314 1.00 70.31 174 GLU A N 1
ATOM 1392 C CA . GLU A 1 174 ? 43.157 5.906 -62.790 1.00 70.31 174 GLU A CA 1
ATOM 1393 C C . GLU A 1 174 ? 43.488 5.987 -61.290 1.00 70.31 174 GLU A C 1
ATOM 1395 O O . GLU A 1 174 ? 43.051 5.146 -60.505 1.00 70.31 174 GLU A O 1
ATOM 1400 N N . THR A 1 175 ? 44.134 7.076 -60.867 1.00 71.69 175 THR A N 1
ATOM 1401 C CA . THR A 1 175 ? 44.435 7.365 -59.456 1.00 71.69 175 THR A CA 1
ATOM 1402 C C . THR A 1 175 ? 43.155 7.631 -58.655 1.00 71.69 175 THR A C 1
ATOM 1404 O O . THR A 1 175 ? 43.036 7.208 -57.507 1.00 71.69 175 THR A O 1
ATOM 1407 N N . ILE A 1 176 ? 42.155 8.277 -59.271 1.00 66.38 176 ILE A N 1
ATOM 1408 C CA . ILE A 1 176 ? 40.836 8.514 -58.654 1.00 66.38 176 ILE A CA 1
ATOM 1409 C C . ILE A 1 176 ? 40.118 7.193 -58.366 1.00 66.38 176 ILE A C 1
ATOM 1411 O O . ILE A 1 176 ? 39.550 7.014 -57.286 1.00 66.38 176 ILE A O 1
ATOM 1415 N N . ASN A 1 177 ? 40.134 6.267 -59.326 1.00 77.06 177 ASN A N 1
ATOM 1416 C CA . ASN A 1 177 ? 39.483 4.968 -59.177 1.00 77.06 177 ASN A CA 1
ATOM 1417 C C . ASN A 1 177 ? 40.182 4.096 -58.129 1.00 77.06 177 ASN A C 1
ATOM 1419 O O . ASN A 1 177 ? 39.496 3.458 -57.330 1.00 77.06 177 ASN A O 1
ATOM 1423 N N . ASP A 1 178 ? 41.516 4.127 -58.067 1.00 78.25 178 ASP A N 1
ATOM 1424 C CA . ASP A 1 178 ? 42.281 3.407 -57.043 1.00 78.25 178 ASP A CA 1
ATOM 1425 C C . ASP A 1 178 ? 42.015 3.964 -55.629 1.00 78.25 178 ASP A C 1
ATOM 1427 O O . ASP A 1 178 ? 41.780 3.208 -54.685 1.00 78.25 178 ASP A O 1
ATOM 1431 N N . ILE A 1 179 ? 41.934 5.294 -55.477 1.00 74.00 179 ILE A N 1
ATOM 1432 C CA . ILE A 1 179 ? 41.566 5.934 -54.201 1.00 74.00 179 ILE A CA 1
ATOM 1433 C C . ILE A 1 179 ? 40.123 5.592 -53.801 1.00 74.00 179 ILE A C 1
ATOM 1435 O O . ILE A 1 179 ? 39.873 5.275 -52.637 1.00 74.00 179 ILE A O 1
ATOM 1439 N N . LYS A 1 180 ? 39.169 5.599 -54.744 1.00 75.12 180 LYS A N 1
ATOM 1440 C CA . LYS A 1 180 ? 37.783 5.178 -54.471 1.00 75.12 180 LYS A CA 1
ATOM 1441 C C . LYS A 1 180 ? 37.711 3.728 -53.999 1.00 75.12 180 LYS A C 1
ATOM 1443 O O . LYS A 1 180 ? 37.050 3.464 -52.998 1.00 75.12 180 LYS A O 1
ATOM 1448 N N . ALA A 1 181 ? 38.408 2.814 -54.674 1.00 79.75 181 ALA A N 1
ATOM 1449 C CA . ALA A 1 181 ? 38.438 1.402 -54.302 1.00 79.75 181 ALA A CA 1
ATOM 1450 C C . ALA A 1 181 ? 39.042 1.194 -52.902 1.00 79.75 181 ALA A C 1
ATOM 1452 O O . ALA A 1 181 ? 38.476 0.467 -52.085 1.00 79.75 181 ALA A O 1
ATOM 1453 N N . LYS A 1 182 ? 40.141 1.892 -52.585 1.00 78.69 182 LYS A N 1
ATOM 1454 C CA . LYS A 1 182 ? 40.779 1.844 -51.258 1.00 78.69 182 LYS A CA 1
ATOM 1455 C C . LYS A 1 182 ? 39.891 2.415 -50.156 1.00 78.69 182 LYS A C 1
ATOM 1457 O O . LYS A 1 182 ? 39.773 1.797 -49.100 1.00 78.69 182 LYS A O 1
ATOM 1462 N N . ASN A 1 183 ? 39.232 3.547 -50.402 1.00 75.06 183 ASN A N 1
ATOM 1463 C CA . ASN A 1 183 ? 38.299 4.136 -49.441 1.00 75.06 183 ASN A CA 1
ATOM 1464 C C . ASN A 1 183 ? 37.095 3.222 -49.202 1.00 75.06 183 ASN A C 1
ATOM 1466 O O . ASN A 1 183 ? 36.686 3.040 -48.059 1.00 75.06 183 ASN A O 1
ATOM 1470 N N . GLN A 1 184 ? 36.556 2.605 -50.253 1.00 78.56 184 GLN A N 1
ATOM 1471 C CA . GLN A 1 184 ? 35.443 1.673 -50.118 1.00 78.56 184 GLN A CA 1
ATOM 1472 C C . GLN A 1 184 ? 35.837 0.421 -49.322 1.00 78.56 184 GLN A C 1
ATOM 1474 O O . GLN A 1 184 ? 35.144 0.070 -48.370 1.00 78.56 184 GLN A O 1
ATOM 1479 N N . ALA A 1 185 ? 36.996 -0.178 -49.612 1.00 82.06 185 ALA A N 1
ATOM 1480 C CA . ALA A 1 185 ? 37.516 -1.310 -48.845 1.00 82.06 185 ALA A CA 1
ATOM 1481 C C . ALA A 1 185 ? 37.785 -0.953 -47.369 1.00 82.06 185 ALA A C 1
ATOM 1483 O O . ALA A 1 185 ? 37.499 -1.745 -46.467 1.00 82.06 185 ALA A O 1
ATOM 1484 N N . PHE A 1 186 ? 38.299 0.252 -47.100 1.00 83.81 186 PHE A N 1
ATOM 1485 C CA . PHE A 1 186 ? 38.513 0.751 -45.740 1.00 83.81 186 PHE A CA 1
ATOM 1486 C C . PHE A 1 186 ? 37.193 0.893 -44.969 1.00 83.81 186 PHE A C 1
ATOM 1488 O O . PHE A 1 186 ? 37.084 0.431 -43.831 1.00 83.81 186 PHE A O 1
ATOM 1495 N N . VAL A 1 187 ? 36.170 1.476 -45.603 1.00 77.25 187 VAL A N 1
ATOM 1496 C CA . VAL A 1 187 ? 34.830 1.617 -45.015 1.00 77.25 187 VAL A CA 1
ATOM 1497 C C . VAL A 1 187 ? 34.210 0.251 -44.741 1.00 77.25 187 VAL A C 1
ATOM 1499 O O . VAL A 1 187 ? 33.746 0.013 -43.629 1.00 77.25 187 VAL A O 1
ATOM 1502 N N . GLU A 1 188 ? 34.245 -0.669 -45.704 1.00 85.06 188 GLU A N 1
ATOM 1503 C CA . GLU A 1 188 ? 33.698 -2.021 -45.545 1.00 85.06 188 GLU A CA 1
ATOM 1504 C C . GLU A 1 188 ? 34.381 -2.786 -44.404 1.00 85.06 188 GLU A C 1
ATOM 1506 O O . GLU A 1 188 ? 33.705 -3.455 -43.616 1.00 85.06 188 GLU A O 1
ATOM 1511 N N . THR A 1 189 ? 35.700 -2.629 -44.254 1.00 88.44 189 THR A N 1
ATOM 1512 C CA . THR A 1 189 ? 36.473 -3.263 -43.177 1.00 88.44 189 THR A CA 1
ATOM 1513 C C . THR A 1 189 ? 36.074 -2.713 -41.810 1.00 88.44 189 THR A C 1
ATOM 1515 O O . THR A 1 189 ? 35.686 -3.480 -40.929 1.00 88.44 189 THR A O 1
ATOM 1518 N N . HIS A 1 190 ? 36.086 -1.391 -41.630 1.00 76.00 190 HIS A N 1
ATOM 1519 C CA . HIS A 1 190 ? 35.767 -0.792 -40.332 1.00 76.00 190 HIS A CA 1
ATOM 1520 C C . HIS A 1 190 ? 34.289 -0.897 -39.951 1.00 76.00 190 HIS A C 1
ATOM 1522 O O . HIS A 1 190 ? 33.977 -1.049 -38.767 1.00 76.00 190 HIS A O 1
ATOM 1528 N N . VAL A 1 191 ? 33.371 -0.861 -40.921 1.00 78.50 191 VAL A N 1
ATOM 1529 C CA . VAL A 1 191 ? 31.953 -1.147 -40.666 1.00 78.50 191 VAL A CA 1
ATOM 1530 C C . VAL A 1 191 ? 31.786 -2.607 -40.247 1.00 78.50 191 VAL A C 1
ATOM 1532 O O . VAL A 1 191 ? 31.131 -2.871 -39.242 1.00 78.50 191 VAL A O 1
ATOM 1535 N N . SER A 1 192 ? 32.430 -3.554 -40.934 1.00 86.00 192 SER A N 1
ATOM 1536 C CA . SER A 1 192 ? 32.356 -4.978 -40.577 1.00 86.00 192 SER A CA 1
ATOM 1537 C C . SER A 1 192 ? 32.948 -5.278 -39.196 1.00 86.00 192 SER A C 1
ATOM 1539 O O . SER A 1 192 ? 32.362 -6.039 -38.427 1.00 86.00 192 SER A O 1
ATOM 1541 N N . GLU A 1 193 ? 34.089 -4.679 -38.847 1.00 86.50 193 GLU A N 1
ATOM 1542 C CA . GLU A 1 193 ? 34.694 -4.802 -37.512 1.00 86.50 193 GLU A CA 1
ATOM 1543 C C . GLU A 1 193 ? 33.792 -4.225 -36.421 1.00 86.50 193 GLU A C 1
ATOM 1545 O O . GLU A 1 193 ? 33.635 -4.825 -35.357 1.00 86.50 193 GLU A O 1
ATOM 1550 N N . PHE A 1 194 ? 33.164 -3.079 -36.688 1.00 79.12 194 PHE A N 1
ATOM 1551 C CA . PHE A 1 194 ? 32.231 -2.464 -35.754 1.00 79.12 194 PHE A CA 1
ATOM 1552 C C . PHE A 1 194 ? 30.976 -3.317 -35.544 1.00 79.12 194 PHE A C 1
ATOM 1554 O O . PHE A 1 194 ? 30.582 -3.529 -34.399 1.00 79.12 194 PHE A O 1
ATOM 1561 N N . MET A 1 195 ? 30.391 -3.859 -36.617 1.00 81.06 195 MET A N 1
ATOM 1562 C CA . MET A 1 195 ? 29.220 -4.740 -36.527 1.00 81.06 195 MET A CA 1
ATOM 1563 C C . MET A 1 195 ? 29.545 -6.026 -35.759 1.00 81.06 195 MET A C 1
ATOM 1565 O O . MET A 1 195 ? 28.797 -6.403 -34.863 1.00 81.06 195 MET A O 1
ATOM 1569 N N . LYS A 1 196 ? 30.713 -6.638 -36.005 1.00 87.25 196 LYS A N 1
ATOM 1570 C CA . LYS A 1 196 ? 31.179 -7.800 -35.226 1.00 87.25 196 LYS A CA 1
ATOM 1571 C C . LYS A 1 196 ? 31.346 -7.490 -33.740 1.00 87.25 196 LYS A C 1
ATOM 1573 O O . LYS A 1 196 ? 31.032 -8.335 -32.908 1.00 87.25 196 LYS A O 1
ATOM 1578 N N . LYS A 1 197 ? 31.841 -6.296 -33.405 1.00 80.75 197 LYS A N 1
ATOM 1579 C CA . LYS A 1 197 ? 32.013 -5.870 -32.011 1.00 80.75 197 LYS A CA 1
ATOM 1580 C C . LYS A 1 197 ? 30.668 -5.606 -31.323 1.00 80.75 197 LYS A C 1
ATOM 1582 O O . LYS A 1 197 ? 30.475 -5.988 -30.177 1.00 80.75 197 LYS A O 1
ATOM 1587 N N . LEU A 1 198 ? 29.705 -5.031 -32.042 1.00 72.56 198 LEU A N 1
ATOM 1588 C CA . LEU A 1 198 ? 28.331 -4.888 -31.551 1.00 72.56 198 LEU A CA 1
ATOM 1589 C C . LEU A 1 198 ? 27.662 -6.242 -31.282 1.00 72.56 198 LEU A C 1
ATOM 1591 O O . LEU A 1 198 ? 26.968 -6.385 -30.281 1.00 72.56 198 LEU A O 1
ATOM 1595 N N . GLU A 1 199 ? 27.880 -7.233 -32.147 1.00 79.00 199 GLU A N 1
ATOM 1596 C CA . GLU A 1 199 ? 27.351 -8.590 -31.962 1.00 79.00 199 GLU A CA 1
ATOM 1597 C C . GLU A 1 199 ? 28.032 -9.345 -30.811 1.00 79.00 199 GLU A C 1
ATOM 1599 O O . GLU A 1 199 ? 27.385 -10.162 -30.153 1.00 79.00 199 GLU A O 1
ATOM 1604 N N . SER A 1 200 ? 29.322 -9.090 -30.547 1.00 78.38 200 SER A N 1
ATOM 1605 C CA . SER A 1 200 ? 30.026 -9.693 -29.408 1.00 78.38 200 SER A CA 1
ATOM 1606 C C . SER A 1 200 ? 29.591 -9.113 -28.069 1.00 78.38 200 SER A C 1
ATOM 1608 O O . SER A 1 200 ? 29.532 -9.856 -27.098 1.00 78.38 200 SER A O 1
ATOM 1610 N N . ASP A 1 201 ? 29.252 -7.824 -28.026 1.00 68.69 201 ASP A N 1
ATOM 1611 C CA . ASP A 1 201 ? 28.862 -7.126 -26.794 1.00 68.69 201 ASP A CA 1
ATOM 1612 C C . ASP A 1 201 ? 27.392 -7.400 -26.391 1.00 68.69 201 ASP A C 1
ATOM 1614 O O . ASP A 1 201 ? 26.957 -6.997 -25.315 1.00 68.69 201 ASP A O 1
ATOM 1618 N N . GLN A 1 202 ? 26.615 -8.088 -27.241 1.00 58.31 202 GLN A N 1
ATOM 1619 C CA . GLN A 1 202 ? 25.233 -8.519 -26.966 1.00 58.31 202 GLN A CA 1
ATOM 1620 C C . GLN A 1 202 ? 25.107 -9.966 -26.441 1.00 58.31 202 GLN A C 1
ATOM 1622 O O . GLN A 1 202 ? 23.992 -10.390 -26.126 1.00 58.31 202 GLN A O 1
ATOM 1627 N N . LYS A 1 203 ? 26.204 -10.732 -26.369 1.00 47.78 203 LYS A N 1
ATOM 1628 C CA . LYS A 1 203 ? 26.247 -12.099 -25.812 1.00 47.78 203 LYS A CA 1
ATOM 1629 C C . LYS A 1 203 ? 26.836 -12.112 -24.409 1.00 47.78 203 LYS A C 1
ATOM 1631 O O . LYS A 1 203 ? 26.347 -12.940 -23.609 1.00 47.78 203 LYS A O 1
#

pLDDT: mean 74.09, std 17.94, range [34.5, 93.88]

Foldseek 3Di:
DDDDDDDDDDDDDDDDDDDDDDDDDDDDDDDDDDDDPPPCPPPDDDDDDDPVVVVVLVVVCVVVVHDDSVVSVVVVVVVCVVVVHDPVPPPVPVVVVVVVVVVVVVVVVVVVVCCVPPVVVVVVVVVVVVVVVVVVVVVVVVVVVVVVVVVVVVVVLVVVVVVVVVVCPPPDPVVVVVVVVVSVVVCVVVVVVVVVVVVVVVD

Radius of gyration: 53.01 Å; chains: 1; bounding box: 117×52×124 Å

Secondary structure (DSSP, 8-state):
--PPP-PPPPP---------------------------------PPP---HHHHHHHHHHHHHTT---HHHHHHHHHHHHHHTT--TTT--THHHHHHHHHHHHHHHHHHHHHHIIIIIHHHHHHHHHHHHHHHHHHHHHHHHHHHHHHHHHHHHHHHHHHHHHHHHHTTS-HHHHHHHHHHHHHHHHHHHHHHHHHHHHTT-

InterPro domains:
  IPR048012 Mobilization protein BfmA-like, N-terminal domain [NF041200] (46-125)